Protein AF-A0A7X3A526-F1 (afdb_monomer)

Foldseek 3Di:
DQWDDDDQKIWHWDAFQQWIWIWIDGDPDIDIDIGRHDFPQVVQVVQQVVCVVVVHHRDDRDDTDPVCVVVVVVLVVLVVVLVVLVVCLVCVVVNDDPDPVSLVVLCCCLCVVLPVVLVCLQPVVCVVVVHDLVVCCVRHVPVSVSSNVSSVSSNVSSVSVVVVSVVVVVVVVVVVVVVVVVVVVD

Radius of gyration: 27.77 Å; Cα contacts (8 Å, |Δi|>4): 159; chains: 1; bounding box: 65×23×91 Å

Mean predicted aligned error: 9.08 Å

pLDDT: mean 84.46, std 11.24, range [44.66, 97.38]

Structure (mmCIF, N/CA/C/O backbone):
data_AF-A0A7X3A526-F1
#
_entry.id   AF-A0A7X3A526-F1
#
loop_
_atom_site.group_PDB
_atom_site.id
_atom_site.type_symbol
_atom_site.label_atom_id
_atom_site.label_alt_id
_atom_site.label_comp_id
_atom_site.label_asym_id
_atom_site.label_entity_id
_atom_site.label_seq_id
_atom_site.pdbx_PDB_ins_code
_atom_site.Cartn_x
_atom_site.Cartn_y
_atom_site.Cartn_z
_atom_site.occupancy
_atom_site.B_iso_or_equiv
_atom_site.auth_seq_id
_atom_site.auth_comp_id
_atom_site.auth_asym_id
_atom_site.auth_atom_id
_atom_site.pdbx_PDB_model_num
ATOM 1 N N . MET A 1 1 ? -1.288 -5.282 30.158 1.00 62.09 1 MET A N 1
ATOM 2 C CA . MET A 1 1 ? -2.091 -6.168 29.276 1.00 62.09 1 MET A CA 1
ATOM 3 C C . MET A 1 1 ? -3.066 -5.262 28.535 1.00 62.09 1 MET A C 1
ATOM 5 O O . MET A 1 1 ? -3.456 -4.299 29.169 1.00 62.09 1 MET A O 1
ATOM 9 N N . GLY A 1 2 ? -3.393 -5.480 27.252 1.00 82.75 2 GLY A N 1
ATOM 10 C CA . GLY A 1 2 ? -4.076 -4.522 26.339 1.00 82.75 2 GLY A CA 1
ATOM 11 C C . GLY A 1 2 ? -5.488 -4.022 26.709 1.00 82.75 2 GLY A C 1
ATOM 12 O O . GLY A 1 2 ? -6.231 -3.585 25.841 1.00 82.75 2 GLY A O 1
ATOM 13 N N . TRP A 1 3 ? -5.854 -4.102 27.981 1.00 89.44 3 TRP A N 1
ATOM 14 C CA . TRP A 1 3 ? -7.080 -3.619 28.589 1.00 89.44 3 TRP A CA 1
ATOM 15 C C . TRP A 1 3 ? -6.872 -2.213 29.149 1.00 89.44 3 TRP A C 1
ATOM 17 O O . TRP A 1 3 ? -5.826 -1.915 29.729 1.00 89.44 3 TRP A O 1
ATOM 27 N N . LEU A 1 4 ? -7.891 -1.374 29.012 1.00 88.81 4 LEU A N 1
ATOM 28 C CA . LEU A 1 4 ? -7.969 -0.048 29.610 1.00 88.81 4 LEU A CA 1
ATOM 29 C C . LEU A 1 4 ? -8.954 -0.108 30.776 1.00 88.81 4 LEU A C 1
ATOM 31 O O . LEU A 1 4 ? -10.122 -0.436 30.579 1.00 88.81 4 LEU A O 1
ATOM 35 N N . ALA A 1 5 ? -8.478 0.190 31.983 1.00 90.25 5 ALA A N 1
ATOM 36 C CA . ALA A 1 5 ? -9.303 0.252 33.184 1.00 90.25 5 ALA A CA 1
ATOM 37 C C . ALA A 1 5 ? -9.412 1.709 33.651 1.00 90.25 5 ALA A C 1
ATOM 39 O O . ALA A 1 5 ? -8.403 2.323 33.996 1.00 90.25 5 ALA A O 1
ATOM 40 N N . GLU A 1 6 ? -10.629 2.251 33.673 1.00 86.19 6 GLU A N 1
ATOM 41 C CA . GLU A 1 6 ? -10.921 3.602 34.157 1.00 86.19 6 GLU A CA 1
ATOM 42 C C . GLU A 1 6 ? -12.089 3.576 35.144 1.00 86.19 6 GLU A C 1
ATOM 44 O O . GLU A 1 6 ? -13.221 3.246 34.786 1.00 86.19 6 GLU A O 1
ATOM 49 N N . LYS A 1 7 ? -11.828 3.984 36.393 1.00 85.94 7 LYS A N 1
ATOM 50 C CA . LYS A 1 7 ? -12.811 4.004 37.492 1.00 85.94 7 LYS A CA 1
ATOM 51 C C . LYS A 1 7 ? -13.496 2.635 37.663 1.00 85.94 7 LYS A C 1
ATOM 53 O O . LYS A 1 7 ? -12.840 1.697 38.096 1.00 85.94 7 LYS A O 1
ATOM 58 N N . ASN A 1 8 ? -14.779 2.535 37.303 1.00 86.50 8 ASN A N 1
ATOM 59 C CA . ASN A 1 8 ? -15.602 1.321 37.367 1.00 86.50 8 ASN A CA 1
ATOM 60 C C . ASN A 1 8 ? -15.784 0.645 36.000 1.00 86.50 8 ASN A C 1
ATOM 62 O O . ASN A 1 8 ? -16.649 -0.217 35.854 1.00 86.50 8 ASN A O 1
ATOM 66 N N . THR A 1 9 ? -14.996 1.045 35.001 1.00 89.06 9 THR A N 1
ATOM 67 C CA . THR A 1 9 ? -15.101 0.528 33.639 1.00 89.06 9 THR A CA 1
ATOM 68 C C . THR A 1 9 ? -13.837 -0.208 33.223 1.00 89.06 9 THR A C 1
ATOM 70 O O . THR A 1 9 ? -12.716 0.233 33.486 1.00 89.06 9 THR A O 1
ATOM 73 N N . ILE A 1 10 ? -14.024 -1.341 32.553 1.00 92.25 10 ILE A N 1
ATOM 74 C CA . ILE A 1 10 ? -12.960 -2.098 31.895 1.00 92.25 10 ILE A CA 1
ATOM 75 C C . ILE A 1 10 ? -13.302 -2.151 30.414 1.00 92.25 10 ILE A C 1
ATOM 77 O O . ILE A 1 10 ? -14.403 -2.543 30.035 1.00 92.25 10 ILE A O 1
ATOM 81 N N . SER A 1 11 ? -12.360 -1.764 29.563 1.00 90.44 11 SER A N 1
ATOM 82 C CA . SER A 1 11 ? -12.556 -1.769 28.121 1.00 90.44 11 SER A CA 1
ATOM 83 C C . SER A 1 11 ? -11.406 -2.426 27.377 1.00 90.44 11 SER A C 1
ATOM 85 O O . SER A 1 11 ? -10.252 -2.417 27.810 1.00 90.44 11 SER A O 1
ATOM 87 N N . HIS A 1 12 ? -11.741 -3.020 26.239 1.00 89.62 12 HIS A N 1
ATOM 88 C CA . HIS A 1 12 ? -10.771 -3.577 25.311 1.00 89.62 12 HIS A CA 1
ATOM 89 C C . HIS A 1 12 ? -11.262 -3.369 23.888 1.00 89.62 12 HIS A C 1
ATOM 91 O O . HIS A 1 12 ? -12.357 -3.796 23.521 1.00 89.62 12 HIS A O 1
ATOM 97 N N . ASN A 1 13 ? -10.420 -2.737 23.079 1.00 86.94 13 ASN A N 1
ATOM 98 C CA . ASN A 1 13 ? -10.738 -2.405 21.702 1.00 86.94 13 ASN A CA 1
ATOM 99 C C . ASN A 1 13 ? -9.753 -3.110 20.776 1.00 86.94 13 ASN A C 1
ATOM 101 O O . ASN A 1 13 ? -8.549 -3.117 21.020 1.00 86.94 13 ASN A O 1
ATOM 105 N N . GLY A 1 14 ? -10.274 -3.692 19.705 1.00 84.50 14 GLY A N 1
ATOM 106 C CA . GLY A 1 14 ? -9.498 -4.290 18.631 1.00 84.50 14 GLY A CA 1
ATOM 107 C C . GLY A 1 14 ? -9.986 -3.756 17.296 1.00 84.50 14 GLY A C 1
ATOM 108 O O . GLY A 1 14 ? -11.184 -3.576 17.092 1.00 84.50 14 GLY A O 1
ATOM 109 N N . GLY A 1 15 ? -9.064 -3.491 16.383 1.00 81.50 15 GLY A N 1
ATOM 110 C CA . GLY A 1 15 ? -9.396 -3.009 15.053 1.00 81.50 15 GLY A CA 1
ATOM 111 C C . GLY A 1 15 ? -8.443 -3.585 14.026 1.00 81.50 15 GLY A C 1
ATOM 112 O O . GLY A 1 15 ? -7.230 -3.578 14.220 1.00 81.50 15 GLY A O 1
ATOM 113 N N . VAL A 1 16 ? -9.016 -4.067 12.935 1.00 82.44 16 VAL A N 1
ATOM 114 C CA . VAL A 1 16 ? -8.343 -4.341 11.667 1.00 82.44 16 VAL A CA 1
ATOM 115 C C . VAL A 1 16 ? -9.071 -3.570 10.574 1.00 82.44 16 VAL A C 1
ATOM 117 O O . VAL A 1 16 ? -10.141 -3.013 10.805 1.00 82.44 16 VAL A O 1
ATOM 120 N N . GLU A 1 17 ? -8.504 -3.507 9.375 1.00 77.69 17 GLU A N 1
ATOM 121 C CA . GLU A 1 17 ? -8.978 -2.608 8.310 1.00 77.69 17 GLU A CA 1
ATOM 122 C C . GLU A 1 17 ? -10.493 -2.627 8.057 1.00 77.69 17 GLU A C 1
ATOM 124 O O . GLU A 1 17 ? -11.075 -1.568 7.838 1.00 77.69 17 GLU A O 1
ATOM 129 N N . HIS A 1 18 ? -11.143 -3.790 8.141 1.00 80.88 18 HIS A N 1
ATOM 130 C CA . HIS A 1 18 ? -12.589 -3.916 7.929 1.00 80.88 18 HIS A CA 1
ATOM 131 C C . HIS A 1 18 ? -13.375 -4.367 9.158 1.00 80.88 18 HIS A C 1
ATOM 133 O O . HIS A 1 18 ? -14.598 -4.295 9.131 1.00 80.88 18 HIS A O 1
ATOM 139 N N . PHE A 1 19 ? -12.715 -4.798 10.232 1.00 85.31 19 PHE A N 1
ATOM 140 C CA . PHE A 1 19 ? -13.402 -5.310 11.414 1.00 85.31 19 PHE A CA 1
ATOM 141 C C . PHE A 1 19 ? -13.010 -4.533 12.648 1.00 85.31 19 PHE A C 1
ATOM 143 O O . PHE A 1 19 ? -11.838 -4.247 12.881 1.00 85.31 19 PHE A O 1
ATOM 150 N N . GLN A 1 20 ? -14.003 -4.265 13.475 1.00 85.44 20 GLN A N 1
ATOM 151 C CA . GLN A 1 20 ? -13.806 -3.604 14.740 1.00 85.44 20 GLN A CA 1
ATOM 152 C C . GLN A 1 20 ? -14.506 -4.374 15.849 1.00 85.44 20 GLN A C 1
ATOM 154 O O . GLN A 1 20 ? -15.633 -4.843 15.689 1.00 85.44 20 GLN A O 1
ATOM 159 N N . ALA A 1 21 ? -13.809 -4.495 16.970 1.00 87.81 21 ALA A N 1
ATOM 160 C CA . ALA A 1 21 ? -14.283 -5.085 18.201 1.00 87.81 21 ALA A CA 1
ATOM 161 C C . ALA A 1 21 ? -14.159 -4.052 19.322 1.00 87.81 21 ALA A C 1
ATOM 163 O O . ALA A 1 21 ? -13.099 -3.457 19.519 1.00 87.81 21 ALA A O 1
ATOM 164 N N . ASN A 1 22 ? -15.238 -3.847 20.061 1.00 88.25 22 ASN A N 1
ATOM 165 C CA . ASN A 1 22 ? -15.264 -3.009 21.248 1.00 88.25 22 ASN A CA 1
ATOM 166 C C . ASN A 1 22 ? -15.899 -3.811 22.377 1.00 88.25 22 ASN A C 1
ATOM 168 O O . ASN A 1 22 ? -16.962 -4.408 22.207 1.00 88.25 22 ASN A O 1
ATOM 172 N N . MET A 1 23 ? -15.220 -3.840 23.511 1.00 90.31 23 MET A N 1
ATOM 173 C CA . MET A 1 23 ? -15.722 -4.417 24.741 1.00 90.31 23 MET A CA 1
ATOM 174 C C . MET A 1 23 ? -15.720 -3.331 25.805 1.00 90.31 23 MET A C 1
ATOM 176 O O . MET A 1 23 ? -14.711 -2.648 25.989 1.00 90.31 23 MET A O 1
ATOM 180 N N . HIS A 1 24 ? -16.837 -3.205 26.508 1.00 91.62 24 HIS A N 1
ATOM 181 C CA . HIS A 1 24 ? -17.014 -2.281 27.614 1.00 91.62 24 HIS A CA 1
ATOM 182 C C . HIS A 1 24 ? -17.748 -2.993 28.745 1.00 91.62 24 HIS A C 1
ATOM 184 O O . HIS A 1 24 ? -18.841 -3.504 28.540 1.00 91.62 24 HIS A O 1
ATOM 190 N N . ILE A 1 25 ? -17.144 -3.053 29.922 1.00 92.31 25 ILE A N 1
ATOM 191 C CA . ILE A 1 25 ? -17.697 -3.692 31.114 1.00 92.31 25 ILE A CA 1
ATOM 192 C C . ILE A 1 25 ? -17.851 -2.606 32.168 1.00 92.31 25 ILE A C 1
ATOM 194 O O . ILE A 1 25 ? -16.877 -1.913 32.461 1.00 92.31 25 ILE A O 1
ATOM 198 N N . GLU A 1 26 ? -19.047 -2.470 32.729 1.00 91.00 26 GLU A N 1
ATOM 199 C CA . GLU A 1 26 ? -19.359 -1.511 33.785 1.00 91.00 26 GLU A CA 1
ATOM 200 C C . GLU A 1 26 ? -20.278 -2.170 34.817 1.00 91.00 26 GLU A C 1
ATOM 202 O O . GLU A 1 26 ? -21.394 -2.582 34.500 1.00 91.00 26 GLU A O 1
ATOM 207 N N . GLY A 1 27 ? -19.803 -2.272 36.062 1.00 87.38 27 GLY A N 1
ATOM 208 C CA . GLY A 1 27 ? -20.558 -2.895 37.153 1.00 87.38 27 GLY A CA 1
ATOM 209 C C . GLY A 1 27 ? -21.015 -4.316 36.808 1.00 87.38 27 GLY A C 1
ATOM 210 O O . GLY A 1 27 ? -20.188 -5.211 36.638 1.00 87.38 27 GLY A O 1
ATOM 211 N N . ASP A 1 28 ? -22.332 -4.493 36.689 1.00 87.62 28 ASP A N 1
ATOM 212 C CA . ASP A 1 28 ? -22.985 -5.796 36.522 1.00 87.62 28 ASP A CA 1
ATOM 213 C C . ASP A 1 28 ? -23.232 -6.182 35.053 1.00 87.62 28 ASP A C 1
ATOM 215 O O . ASP A 1 28 ? -23.779 -7.253 34.779 1.00 87.62 28 ASP A O 1
ATOM 219 N N . TYR A 1 29 ? -22.854 -5.331 34.092 1.00 90.06 29 TYR A N 1
ATOM 220 C CA . TYR A 1 29 ? -23.086 -5.589 32.672 1.00 90.06 29 TYR A CA 1
ATOM 221 C C . TYR A 1 29 ? -21.830 -5.423 31.814 1.00 90.06 29 TYR A C 1
ATOM 223 O O . TYR A 1 29 ? -20.904 -4.670 32.114 1.00 90.06 29 TYR A O 1
ATOM 231 N N . GLY A 1 30 ? -21.817 -6.154 30.699 1.00 91.06 30 GLY A N 1
ATOM 232 C CA . GLY A 1 30 ? -20.789 -6.078 29.671 1.00 91.06 30 GLY A CA 1
ATOM 233 C C . GLY A 1 30 ? -21.421 -5.919 28.295 1.00 91.06 30 GLY A C 1
ATOM 234 O O . GLY A 1 30 ? -22.330 -6.658 27.925 1.00 91.06 30 GLY A O 1
ATOM 235 N N . ILE A 1 31 ? -20.924 -4.957 27.530 1.00 91.00 31 ILE A N 1
ATOM 236 C CA . ILE A 1 31 ? -21.304 -4.677 26.152 1.00 91.00 31 ILE A CA 1
ATOM 237 C C . ILE A 1 31 ? -20.169 -5.161 25.253 1.00 91.00 31 ILE A C 1
ATOM 239 O O . ILE A 1 31 ? -19.016 -4.757 25.416 1.00 91.00 31 ILE A O 1
ATOM 243 N N . VAL A 1 32 ? -20.501 -6.010 24.281 1.00 91.62 32 VAL A N 1
ATOM 244 C CA . VAL A 1 32 ? -19.572 -6.466 23.242 1.00 91.62 32 VAL A CA 1
ATOM 245 C C . VAL A 1 32 ? -20.152 -6.110 21.884 1.00 91.62 32 VAL A C 1
ATOM 247 O O . VAL A 1 32 ? -21.257 -6.523 21.540 1.00 91.62 32 VAL A O 1
ATOM 250 N N . ILE A 1 33 ? -19.392 -5.346 21.108 1.00 89.06 33 ILE A N 1
ATOM 251 C CA . ILE A 1 33 ? -19.773 -4.880 19.779 1.00 89.06 33 ILE A CA 1
ATOM 252 C C . ILE A 1 33 ? -18.745 -5.394 18.779 1.00 89.06 33 ILE A C 1
ATOM 254 O O . ILE A 1 33 ? -17.553 -5.117 18.905 1.00 89.06 33 ILE A O 1
ATOM 258 N N . LEU A 1 34 ? -19.223 -6.122 17.772 1.00 89.38 34 LEU A N 1
ATOM 259 C CA . LEU A 1 34 ? -18.429 -6.618 16.652 1.00 89.38 34 LEU A CA 1
ATOM 260 C C . LEU A 1 34 ? -19.047 -6.090 15.360 1.00 89.38 34 LEU A C 1
ATOM 262 O O . LEU A 1 34 ? -20.206 -6.377 15.064 1.00 89.38 34 LEU A O 1
ATOM 266 N N . ILE A 1 35 ? -18.289 -5.307 14.596 1.00 85.38 35 ILE A N 1
ATOM 267 C CA . ILE A 1 35 ? -18.773 -4.677 13.364 1.00 85.38 35 ILE A CA 1
ATOM 268 C C . ILE A 1 35 ? -17.812 -5.018 12.231 1.00 85.38 35 ILE A C 1
ATOM 270 O O . ILE A 1 35 ? -16.604 -4.829 12.348 1.00 85.38 35 ILE A O 1
ATOM 274 N N . ASN A 1 36 ? -18.357 -5.474 11.102 1.00 85.50 36 ASN A N 1
ATOM 275 C CA . ASN A 1 36 ? -17.626 -5.628 9.840 1.00 85.50 36 ASN A CA 1
ATOM 276 C C . ASN A 1 36 ? -17.600 -4.304 9.059 1.00 85.50 36 ASN A C 1
ATOM 278 O O . ASN A 1 36 ? -18.056 -4.206 7.918 1.00 85.50 36 ASN A O 1
ATOM 282 N N . ARG A 1 37 ? -17.183 -3.244 9.747 1.00 75.50 37 ARG A N 1
ATOM 283 C CA . ARG A 1 37 ? -16.912 -1.935 9.172 1.00 75.50 37 ARG A CA 1
ATOM 284 C C . ARG A 1 37 ? -16.022 -1.171 10.137 1.00 75.50 37 ARG A C 1
ATOM 286 O O . ARG A 1 37 ? -16.375 -1.019 11.304 1.00 75.50 37 ARG A O 1
ATOM 293 N N . ASN A 1 38 ? -14.906 -0.657 9.638 1.00 70.69 38 ASN A N 1
ATOM 294 C CA . ASN A 1 38 ? -14.069 0.264 10.390 1.00 70.69 38 ASN A CA 1
ATOM 295 C C . ASN A 1 38 ? -14.642 1.675 10.228 1.00 70.69 38 ASN A C 1
ATOM 297 O O . ASN A 1 38 ? -14.388 2.359 9.242 1.00 70.69 38 ASN A O 1
ATOM 301 N N . VAL A 1 39 ? -15.520 2.060 11.151 1.00 65.62 39 VAL A N 1
ATOM 302 C CA . VAL A 1 39 ? -16.167 3.377 11.164 1.00 65.62 39 VAL A CA 1
ATOM 303 C C . VAL A 1 39 ? -15.693 4.130 12.388 1.00 65.62 39 VAL A C 1
ATOM 305 O O . VAL A 1 39 ? -15.813 3.628 13.499 1.00 65.62 39 VAL A O 1
ATOM 308 N N . SER A 1 40 ? -15.274 5.382 12.207 1.00 62.91 40 SER A N 1
ATOM 309 C CA . SER A 1 40 ? -14.883 6.313 13.279 1.00 62.91 40 SER A CA 1
ATOM 310 C C . SER A 1 40 ? -15.977 6.561 14.337 1.00 62.91 40 SER A C 1
ATOM 312 O O . SER A 1 40 ? -15.705 7.115 15.397 1.00 62.91 40 SER A O 1
ATOM 314 N N . VAL A 1 41 ? -17.208 6.105 14.081 1.00 62.62 41 VAL A N 1
ATOM 315 C CA . VAL A 1 41 ? -18.429 6.343 14.870 1.00 62.62 41 VAL A CA 1
ATOM 316 C C . VAL A 1 41 ? -18.686 5.252 15.934 1.00 62.62 41 VAL A C 1
ATOM 318 O O . VAL A 1 41 ? -19.663 5.314 16.670 1.00 62.62 41 VAL A O 1
ATOM 321 N N . TYR A 1 42 ? -17.822 4.246 16.086 1.00 66.94 42 TYR A N 1
ATOM 322 C CA . TYR A 1 42 ? -18.059 3.115 17.005 1.00 66.94 42 TYR A CA 1
ATOM 323 C C . TYR A 1 42 ? -18.174 3.504 18.491 1.00 66.94 42 TYR A C 1
ATOM 325 O O . TYR A 1 42 ? -18.993 2.931 19.208 1.00 66.94 42 TYR A O 1
ATOM 333 N N . GLY A 1 43 ? -17.415 4.506 18.953 1.00 69.38 43 GLY A N 1
ATOM 334 C CA . GLY A 1 43 ? -17.536 5.019 20.324 1.00 69.38 43 GLY A CA 1
ATOM 335 C C . GLY A 1 43 ? -18.938 5.562 20.616 1.00 69.38 43 GLY A C 1
ATOM 336 O O . GLY A 1 43 ? -19.427 5.463 21.740 1.00 69.38 43 GLY A O 1
ATOM 337 N N . ILE A 1 44 ? -19.629 6.051 19.580 1.00 78.50 44 ILE A N 1
ATOM 338 C CA . ILE A 1 44 ? -21.013 6.519 19.664 1.00 78.50 44 ILE A CA 1
ATOM 339 C C . ILE A 1 44 ? -21.973 5.338 19.858 1.00 78.50 44 ILE A C 1
ATOM 341 O O . ILE A 1 44 ? -22.916 5.479 20.627 1.00 78.50 44 ILE A O 1
ATOM 345 N N . LEU A 1 45 ? -21.726 4.162 19.259 1.00 83.69 45 LEU A N 1
ATOM 346 C CA . LEU A 1 45 ? -22.564 2.974 19.489 1.00 83.69 45 LEU A CA 1
ATOM 347 C C . LEU A 1 45 ? -22.477 2.475 20.933 1.00 83.69 45 LEU A C 1
ATOM 349 O O . LEU A 1 45 ? -23.514 2.271 21.559 1.00 83.69 45 LEU A O 1
ATOM 353 N N . THR A 1 46 ? -21.267 2.311 21.476 1.00 85.88 46 THR A N 1
ATOM 354 C CA . THR A 1 46 ? -21.102 1.889 22.877 1.00 85.88 46 THR A CA 1
ATOM 355 C C . THR A 1 46 ? -21.761 2.898 23.817 1.00 85.88 46 THR A C 1
ATOM 357 O O . THR A 1 46 ? -22.535 2.513 24.687 1.00 85.88 46 THR A O 1
ATOM 360 N N . THR A 1 47 ? -21.549 4.197 23.576 1.00 85.38 47 THR A N 1
ATOM 361 C CA . THR A 1 47 ? -22.172 5.274 24.363 1.00 85.38 47 THR A CA 1
ATOM 362 C C . THR A 1 47 ? -23.699 5.276 24.238 1.00 85.38 47 THR A C 1
ATOM 364 O O . THR A 1 47 ? -24.396 5.485 25.227 1.00 85.38 47 THR A O 1
ATOM 367 N N . ALA A 1 48 ? -24.245 5.011 23.049 1.00 88.00 48 ALA A N 1
ATOM 368 C CA . ALA A 1 48 ? -25.687 4.925 22.836 1.00 88.00 48 ALA A CA 1
ATOM 369 C C . ALA A 1 48 ? -26.312 3.761 23.612 1.00 88.00 48 ALA A C 1
ATOM 371 O O . ALA A 1 48 ? -27.350 3.950 24.241 1.00 88.00 48 ALA A O 1
ATOM 372 N N . ILE A 1 49 ? -25.667 2.589 23.625 1.00 89.56 49 ILE A N 1
ATOM 373 C CA . ILE A 1 49 ? -26.134 1.434 24.405 1.00 89.56 49 ILE A CA 1
ATOM 374 C C . ILE A 1 49 ? -26.071 1.743 25.905 1.00 89.56 49 ILE A C 1
ATOM 376 O O . ILE A 1 49 ? -27.053 1.513 26.605 1.00 89.56 49 ILE A O 1
ATOM 380 N N . VAL A 1 50 ? -24.968 2.325 26.392 1.00 89.69 50 VAL A N 1
ATOM 381 C CA . VAL A 1 50 ? -24.837 2.748 27.799 1.00 89.69 50 VAL A CA 1
ATOM 382 C C . VAL A 1 50 ? -25.928 3.754 28.179 1.00 89.69 50 VAL A C 1
ATOM 384 O O . VAL A 1 50 ? -26.534 3.631 29.241 1.00 89.69 50 VAL A O 1
ATOM 387 N N . ASN A 1 51 ? -26.233 4.728 27.318 1.00 90.50 51 ASN A N 1
ATOM 388 C CA . ASN A 1 51 ? -27.317 5.678 27.571 1.00 90.50 51 ASN A CA 1
ATOM 389 C C . ASN A 1 51 ? -28.676 4.978 27.663 1.00 90.50 51 ASN A C 1
ATOM 391 O O . ASN A 1 51 ? -29.406 5.235 28.617 1.00 90.50 51 ASN A O 1
ATOM 395 N N . ILE A 1 52 ? -28.979 4.056 26.743 1.00 90.94 52 ILE A N 1
ATOM 396 C CA . ILE A 1 52 ? -30.228 3.279 26.757 1.00 90.94 52 ILE A CA 1
ATOM 397 C C . ILE A 1 52 ? -30.352 2.461 28.050 1.00 90.94 52 ILE A C 1
ATOM 399 O O . ILE A 1 52 ? -31.404 2.491 28.687 1.00 90.94 52 ILE A O 1
ATOM 403 N N . LEU A 1 53 ? -29.283 1.778 28.476 1.00 90.56 53 LEU A N 1
ATOM 404 C CA . LEU A 1 53 ? -29.270 0.995 29.721 1.00 90.56 53 LEU A CA 1
ATOM 405 C C . LEU A 1 53 ? -29.480 1.868 30.966 1.00 90.56 53 LEU A C 1
ATOM 407 O O . LEU A 1 53 ? -30.100 1.430 31.929 1.00 90.56 53 LEU A O 1
ATOM 411 N N . ASN A 1 54 ? -29.021 3.120 30.923 1.00 89.75 54 ASN A N 1
ATOM 412 C CA . ASN A 1 54 ? -29.202 4.105 31.988 1.00 89.75 54 ASN A CA 1
ATOM 413 C C . ASN A 1 54 ? -30.505 4.923 31.864 1.00 89.75 54 ASN A C 1
ATOM 415 O O . ASN A 1 54 ? -30.666 5.918 32.574 1.00 89.75 54 ASN A O 1
ATOM 419 N N . GLY A 1 55 ? -31.418 4.558 30.954 1.00 91.81 55 GLY A N 1
ATOM 420 C CA . GLY A 1 55 ? -32.692 5.258 30.747 1.00 91.81 55 GLY A CA 1
ATOM 421 C C . GLY A 1 55 ? -32.563 6.664 30.145 1.00 91.81 55 GLY A C 1
ATOM 422 O O . GLY A 1 55 ? -33.472 7.479 30.286 1.00 91.81 55 GLY A O 1
ATOM 423 N N . LYS A 1 56 ? -31.434 6.972 29.500 1.00 93.06 56 LYS A N 1
ATOM 424 C CA . LYS A 1 56 ? -31.156 8.245 28.819 1.00 93.06 56 LYS A CA 1
ATOM 425 C C . LYS A 1 56 ? -31.364 8.104 27.314 1.00 93.06 56 LYS A C 1
ATOM 427 O O . LYS A 1 56 ? -31.197 7.023 26.750 1.00 93.06 56 LYS A O 1
ATOM 432 N N . GLU A 1 57 ? -31.651 9.216 26.642 1.00 89.62 57 GLU A N 1
ATOM 433 C CA . GLU A 1 57 ? -31.707 9.213 25.181 1.00 89.62 57 GLU A CA 1
ATOM 434 C C . GLU A 1 57 ? -30.317 8.962 24.559 1.00 89.62 57 GLU A C 1
ATOM 436 O O . GLU A 1 57 ? -29.297 9.478 25.045 1.00 89.62 57 GLU A O 1
ATOM 441 N N . PRO A 1 58 ? -30.241 8.153 23.486 1.00 86.12 58 PRO A N 1
ATOM 442 C CA . PRO A 1 58 ? -28.996 7.929 22.773 1.00 86.12 58 PRO A CA 1
ATOM 443 C C . PRO A 1 58 ? -28.568 9.203 22.023 1.00 86.12 58 PRO A C 1
ATOM 445 O O . PRO A 1 58 ? -29.414 9.945 21.519 1.00 86.12 58 PRO A O 1
ATOM 448 N N . PRO A 1 59 ? -27.256 9.469 21.909 1.00 81.56 59 PRO A N 1
ATOM 449 C CA . PRO A 1 59 ? -26.761 10.591 21.124 1.00 81.56 59 PRO A CA 1
ATOM 450 C C . PRO A 1 59 ? -27.150 10.431 19.649 1.00 81.56 59 PRO A C 1
ATOM 452 O O . PRO A 1 59 ? -27.187 9.318 19.118 1.00 81.56 59 PRO A O 1
ATOM 455 N N . ALA A 1 60 ? -27.397 11.554 18.970 1.00 77.81 60 ALA A N 1
ATOM 456 C CA . ALA A 1 60 ? -27.647 11.553 17.535 1.00 77.81 60 ALA A CA 1
ATOM 457 C C . ALA A 1 60 ? -26.464 10.910 16.795 1.00 77.81 60 ALA A C 1
ATOM 459 O O . ALA A 1 60 ? -25.304 11.274 17.007 1.00 77.81 60 ALA A O 1
ATOM 460 N N . LEU A 1 61 ? -26.760 9.952 15.914 1.00 70.81 61 LEU A N 1
ATOM 461 C CA . LEU A 1 61 ? -25.749 9.345 15.058 1.00 70.81 61 LEU A CA 1
ATOM 462 C C . LEU A 1 61 ? -25.209 10.422 14.115 1.00 70.81 61 LEU A C 1
ATOM 464 O O . LEU A 1 61 ? -25.933 10.921 13.252 1.00 70.81 61 LEU A O 1
ATOM 468 N N . ALA A 1 62 ? -23.932 10.772 14.264 1.00 64.38 62 ALA A N 1
ATOM 469 C CA . ALA A 1 62 ? -23.246 11.556 13.251 1.00 64.38 62 ALA A CA 1
ATOM 470 C C . ALA A 1 62 ? -23.322 10.784 11.925 1.00 64.38 62 ALA A C 1
ATOM 472 O O . ALA A 1 62 ? -22.953 9.606 11.865 1.00 64.38 62 ALA A O 1
ATOM 473 N N . ALA A 1 63 ? -23.839 11.427 10.872 1.00 57.81 63 ALA A N 1
ATOM 474 C CA . ALA A 1 63 ? -23.846 10.845 9.538 1.00 57.81 63 ALA A CA 1
ATOM 475 C C . ALA A 1 63 ? -22.407 10.457 9.183 1.00 57.81 63 ALA A C 1
ATOM 477 O O . ALA A 1 63 ? -21.517 11.307 9.201 1.00 57.81 63 ALA A O 1
ATOM 478 N N . GLY A 1 64 ? -22.179 9.164 8.934 1.00 57.47 64 GLY A N 1
ATOM 479 C CA . GLY A 1 64 ? -20.841 8.635 8.694 1.00 57.47 64 GLY A CA 1
ATOM 480 C C . GLY A 1 64 ? -20.156 9.423 7.585 1.00 57.47 64 GLY A C 1
ATOM 481 O O . GLY A 1 64 ? -20.651 9.473 6.457 1.00 57.47 64 GLY A O 1
ATOM 482 N N . SER A 1 65 ? -19.031 10.052 7.913 1.00 56.12 65 SER A N 1
ATOM 483 C CA . SER A 1 65 ? -18.215 10.758 6.943 1.00 56.12 65 SER A CA 1
ATOM 484 C C . SER A 1 65 ? -17.716 9.737 5.918 1.00 56.12 65 SER A C 1
ATOM 486 O O . SER A 1 65 ? -17.217 8.664 6.258 1.00 56.12 65 SER A O 1
ATOM 488 N N . GLY A 1 66 ? -17.914 10.014 4.629 1.00 59.50 66 GLY A N 1
ATOM 489 C CA . GLY A 1 66 ? -17.523 9.128 3.527 1.00 59.50 66 GLY A CA 1
ATOM 490 C C . GLY A 1 66 ? -16.005 8.995 3.341 1.00 59.50 66 GLY A C 1
ATOM 491 O O . GLY A 1 66 ? -15.558 8.818 2.215 1.00 59.50 66 GLY A O 1
ATOM 492 N N . GLU A 1 67 ? -15.212 9.105 4.406 1.00 64.94 67 GLU A N 1
ATOM 493 C CA . GLU A 1 67 ? -13.750 9.269 4.434 1.00 64.94 67 GLU A CA 1
ATOM 494 C C . GLU A 1 67 ? -12.964 8.153 3.732 1.00 64.94 67 GLU A C 1
ATOM 496 O O . GLU A 1 67 ? -11.793 8.330 3.415 1.00 64.94 67 GLU A O 1
ATOM 501 N N . GLU A 1 68 ? -13.601 7.029 3.404 1.00 70.62 68 GLU A N 1
ATOM 502 C CA . GLU A 1 68 ? -12.981 5.931 2.659 1.00 70.62 68 GLU A CA 1
ATOM 503 C C . GLU A 1 68 ? -12.898 6.162 1.136 1.00 70.62 68 GLU A C 1
ATOM 505 O O . GLU A 1 68 ? -12.168 5.449 0.441 1.00 70.62 68 GLU A O 1
ATOM 510 N N . TRP A 1 69 ? -13.642 7.125 0.572 1.00 80.44 69 TRP A N 1
ATOM 511 C CA . TRP A 1 69 ? -13.685 7.339 -0.883 1.00 80.44 69 TRP A CA 1
ATOM 512 C C . TRP A 1 69 ? -12.317 7.654 -1.526 1.00 80.44 69 TRP A C 1
ATOM 514 O O . TRP A 1 69 ? -12.048 7.103 -2.601 1.00 80.44 69 TRP A O 1
ATOM 524 N N . PRO A 1 70 ? -11.411 8.451 -0.912 1.00 84.38 70 PRO A N 1
ATOM 525 C CA . PRO A 1 70 ? -10.132 8.790 -1.529 1.00 84.38 70 PRO A CA 1
ATOM 526 C C . PRO A 1 70 ? -9.237 7.560 -1.692 1.00 84.38 70 PRO A C 1
ATOM 528 O O . PRO A 1 70 ? -8.608 7.392 -2.735 1.00 84.38 70 PRO A O 1
ATOM 531 N N . LEU A 1 71 ? -9.228 6.657 -0.703 1.00 83.50 71 LEU A N 1
ATOM 532 C CA . LEU A 1 71 ? -8.444 5.418 -0.753 1.00 83.50 71 LEU A CA 1
ATOM 533 C C . LEU A 1 71 ? -8.899 4.514 -1.904 1.00 83.50 71 LEU A C 1
ATOM 535 O O . LEU A 1 71 ? -8.066 3.953 -2.618 1.00 83.50 71 LEU A O 1
ATOM 539 N N . ARG A 1 72 ? -10.212 4.433 -2.149 1.00 86.44 72 ARG A N 1
ATOM 540 C CA . ARG A 1 72 ? -10.776 3.665 -3.273 1.00 86.44 72 ARG A CA 1
ATOM 541 C C . ARG A 1 72 ? -10.362 4.250 -4.623 1.00 86.44 72 ARG A C 1
ATOM 543 O O . ARG A 1 72 ? -9.988 3.503 -5.526 1.00 86.44 72 ARG A O 1
ATOM 550 N N . VAL A 1 73 ? -10.380 5.578 -4.754 1.00 91.56 73 VAL A N 1
ATOM 551 C CA . VAL A 1 73 ? -9.945 6.270 -5.978 1.00 91.56 73 VAL A CA 1
ATOM 552 C C . VAL A 1 73 ? -8.451 6.072 -6.221 1.00 91.56 73 VAL A C 1
ATOM 554 O O . VAL A 1 73 ? -8.058 5.723 -7.333 1.00 91.56 73 VAL A O 1
ATOM 557 N N . ILE A 1 74 ? -7.618 6.224 -5.188 1.00 91.75 74 ILE A N 1
ATOM 558 C CA . ILE A 1 74 ? -6.174 5.970 -5.280 1.00 91.75 74 ILE A CA 1
ATOM 559 C C . ILE A 1 74 ? -5.920 4.525 -5.719 1.00 91.75 74 ILE A C 1
ATOM 561 O O . ILE A 1 74 ? -5.137 4.296 -6.643 1.00 91.75 74 ILE A O 1
ATOM 565 N N . GLY A 1 75 ? -6.620 3.555 -5.124 1.00 92.06 75 GLY A N 1
ATOM 566 C CA . GLY A 1 75 ? -6.473 2.151 -5.495 1.00 92.06 75 GLY A CA 1
ATOM 567 C C . GLY A 1 75 ? -6.840 1.872 -6.953 1.00 92.06 75 GLY A C 1
ATOM 568 O O . GLY A 1 75 ? -6.096 1.188 -7.660 1.00 92.06 75 GLY A O 1
ATOM 569 N N . LEU A 1 76 ? -7.925 2.476 -7.446 1.00 94.31 76 LEU A N 1
ATOM 570 C CA . LEU A 1 76 ? -8.313 2.388 -8.853 1.00 94.31 76 LEU A CA 1
ATOM 571 C C . LEU A 1 76 ? -7.246 2.990 -9.780 1.00 94.31 76 LEU A C 1
ATOM 573 O O . LEU A 1 76 ? -6.906 2.388 -10.798 1.00 94.31 76 LEU A O 1
ATOM 577 N N . LEU A 1 77 ? -6.683 4.149 -9.430 1.00 95.69 77 LEU A N 1
ATOM 578 C CA . LEU A 1 77 ? -5.628 4.791 -10.219 1.00 95.69 77 LEU A CA 1
ATOM 579 C C . LEU A 1 77 ? -4.361 3.932 -10.293 1.00 95.69 77 LEU A C 1
ATOM 581 O O . LEU A 1 77 ? -3.783 3.795 -11.374 1.00 95.69 77 LEU A O 1
ATOM 585 N N . VAL A 1 78 ? -3.955 3.312 -9.181 1.00 94.56 78 VAL A N 1
ATOM 586 C CA . VAL A 1 78 ? -2.820 2.375 -9.146 1.00 94.56 78 VAL A CA 1
ATOM 587 C C . VAL A 1 78 ? -3.085 1.178 -10.060 1.00 94.56 78 VAL A C 1
ATOM 589 O O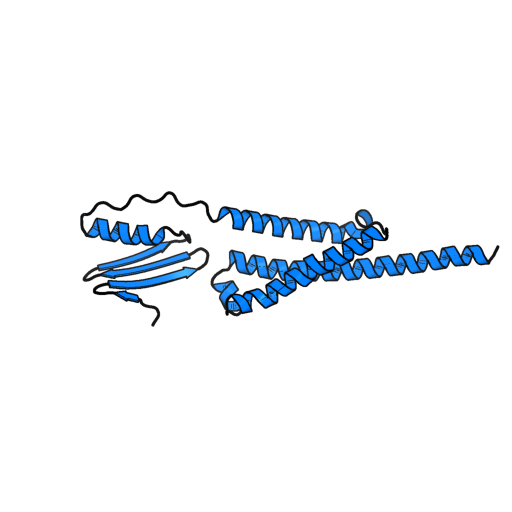 . VAL A 1 78 ? -2.234 0.827 -10.880 1.00 94.56 78 VAL A O 1
ATOM 592 N N . LEU A 1 79 ? -4.282 0.591 -9.991 1.00 95.00 79 LEU A N 1
ATOM 593 C CA . LEU A 1 79 ? -4.668 -0.531 -10.846 1.00 95.00 79 LEU A CA 1
ATOM 594 C C . LEU A 1 79 ? -4.639 -0.148 -12.334 1.00 95.00 79 LEU A C 1
ATOM 596 O O . LEU A 1 79 ? -4.015 -0.835 -13.146 1.00 95.00 79 LEU A O 1
ATOM 600 N N . LEU A 1 80 ? -5.247 0.984 -12.698 1.00 96.25 80 LEU A N 1
ATOM 601 C CA . LEU A 1 80 ? -5.231 1.503 -14.068 1.00 96.25 80 LEU A CA 1
ATOM 602 C C . LEU A 1 80 ? -3.803 1.779 -14.552 1.00 96.25 80 LEU A C 1
ATOM 604 O O . LEU A 1 80 ? -3.471 1.499 -15.708 1.00 96.25 80 LEU A O 1
ATOM 608 N N . PHE A 1 81 ? -2.934 2.283 -13.676 1.00 94.88 81 PHE A N 1
ATOM 609 C CA . PHE A 1 81 ? -1.529 2.506 -13.992 1.00 94.88 81 PHE A CA 1
ATOM 610 C C . PHE A 1 81 ? -0.778 1.196 -14.270 1.00 94.88 81 PHE A C 1
ATOM 612 O O . PHE A 1 81 ? 0.007 1.140 -15.225 1.00 94.88 81 PHE A O 1
ATOM 619 N N . ILE A 1 82 ? -1.041 0.130 -13.508 1.00 93.88 82 ILE A N 1
ATOM 620 C CA . ILE A 1 82 ? -0.476 -1.208 -13.751 1.00 93.88 82 ILE A CA 1
ATOM 621 C C . ILE A 1 82 ? -0.977 -1.768 -15.085 1.00 93.88 82 ILE A C 1
ATOM 623 O O . ILE A 1 82 ? -0.164 -2.183 -15.914 1.00 93.88 82 ILE A O 1
ATOM 627 N N . VAL A 1 83 ? -2.288 -1.713 -15.342 1.00 95.12 83 VAL A N 1
ATOM 628 C CA . VAL A 1 83 ? -2.894 -2.193 -16.597 1.00 95.12 83 VAL A CA 1
ATOM 629 C C . VAL A 1 83 ? -2.310 -1.456 -17.800 1.00 95.12 83 VAL A C 1
ATOM 631 O O . VAL A 1 83 ? -1.853 -2.080 -18.762 1.00 95.12 83 VAL A O 1
ATOM 634 N N . ARG A 1 84 ? -2.232 -0.122 -17.734 1.00 92.50 84 ARG A N 1
ATOM 635 C CA . ARG A 1 84 ? -1.565 0.691 -18.759 1.00 92.50 84 ARG A CA 1
ATOM 636 C C . ARG A 1 84 ? -0.100 0.289 -18.906 1.00 92.50 84 ARG A C 1
ATOM 638 O O . ARG A 1 84 ? 0.412 0.214 -20.025 1.00 92.50 84 ARG A O 1
ATOM 645 N N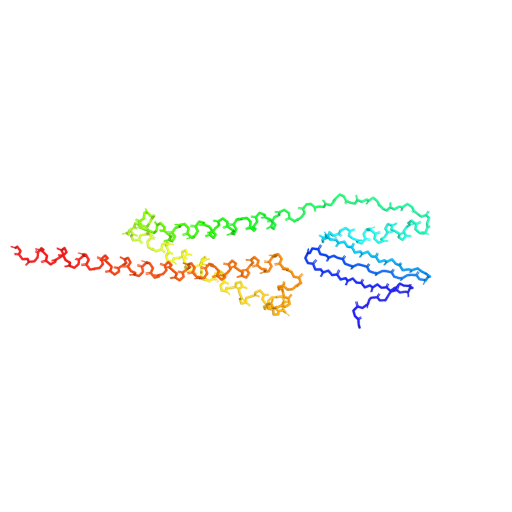 . SER A 1 85 ? 0.587 0.040 -17.793 1.00 89.38 85 SER A N 1
ATOM 646 C CA . SER A 1 85 ? 2.003 -0.309 -17.807 1.00 89.38 85 SER A CA 1
ATOM 647 C C . SER A 1 85 ? 2.268 -1.627 -18.528 1.00 89.38 85 SER A C 1
ATOM 649 O O . SER A 1 85 ? 3.179 -1.677 -19.363 1.00 89.38 85 SER A O 1
ATOM 651 N N . LEU A 1 86 ? 1.429 -2.629 -18.261 1.00 92.44 86 LEU A N 1
ATOM 652 C CA . LEU A 1 86 ? 1.414 -3.924 -18.928 1.00 92.44 86 LEU A CA 1
ATOM 653 C C . LEU A 1 86 ? 1.076 -3.785 -20.417 1.00 92.44 86 LEU A C 1
ATOM 655 O O . LEU A 1 86 ? 1.816 -4.289 -21.260 1.00 92.44 86 LEU A O 1
ATOM 659 N N . TYR A 1 87 ? 0.022 -3.040 -20.763 1.00 90.88 87 TYR A N 1
ATOM 660 C CA . TYR A 1 87 ? -0.365 -2.802 -22.157 1.00 90.88 87 TYR A CA 1
ATOM 661 C C . TYR A 1 87 ? 0.786 -2.215 -22.985 1.00 90.88 87 TYR A C 1
ATOM 663 O O . TYR A 1 87 ? 1.081 -2.696 -24.081 1.00 90.88 87 TYR A O 1
ATOM 671 N N . VAL A 1 88 ? 1.478 -1.203 -22.452 1.00 86.44 88 VAL A N 1
ATOM 672 C CA . VAL A 1 88 ? 2.628 -0.576 -23.123 1.00 86.44 88 VAL A CA 1
ATOM 673 C C . VAL A 1 88 ? 3.791 -1.557 -23.285 1.00 86.44 88 VAL A C 1
ATOM 675 O O . VAL A 1 88 ? 4.441 -1.544 -24.329 1.00 86.44 88 VAL A O 1
ATOM 678 N N . ALA A 1 89 ? 4.044 -2.425 -22.300 1.00 85.88 89 ALA A N 1
ATOM 679 C CA . ALA A 1 89 ? 5.073 -3.459 -22.413 1.00 85.88 89 ALA A CA 1
ATOM 680 C C . ALA A 1 89 ? 4.725 -4.483 -23.512 1.00 85.88 89 ALA A C 1
ATOM 682 O O . ALA A 1 89 ? 5.564 -4.797 -24.355 1.00 85.88 89 ALA A O 1
ATOM 683 N N . LEU A 1 90 ? 3.468 -4.935 -23.578 1.00 88.06 90 LEU A N 1
ATOM 684 C CA . LEU A 1 90 ? 2.995 -5.889 -24.590 1.00 88.06 90 LEU A CA 1
ATOM 685 C C . LEU A 1 90 ? 2.954 -5.290 -26.004 1.00 88.06 90 LEU A C 1
ATOM 687 O O . LEU A 1 90 ? 3.261 -5.959 -26.991 1.00 88.06 90 LEU A O 1
ATOM 691 N N . ARG A 1 91 ? 2.592 -4.011 -26.129 1.00 87.38 91 ARG A N 1
ATOM 692 C CA . ARG A 1 91 ? 2.521 -3.288 -27.409 1.00 87.38 91 ARG A CA 1
ATOM 693 C C . ARG A 1 91 ? 3.775 -2.456 -27.690 1.00 87.38 91 ARG A C 1
ATOM 695 O O . ARG A 1 91 ? 3.707 -1.519 -28.486 1.00 87.38 91 ARG A O 1
ATOM 702 N N . TRP A 1 92 ? 4.923 -2.826 -27.114 1.00 82.62 92 TRP A N 1
ATOM 703 C CA . TRP A 1 92 ? 6.179 -2.066 -27.186 1.00 82.62 92 TRP A CA 1
ATOM 704 C C . TRP A 1 92 ? 6.522 -1.578 -28.597 1.00 82.62 92 TRP A C 1
ATOM 706 O O . TRP A 1 92 ? 6.750 -0.392 -28.799 1.00 82.62 92 TRP A O 1
ATOM 716 N N . LYS A 1 93 ? 6.464 -2.465 -29.601 1.00 79.19 93 LYS A N 1
ATOM 717 C CA . LYS A 1 93 ? 6.784 -2.131 -31.003 1.00 79.19 93 LYS A CA 1
ATOM 718 C C . LYS A 1 93 ? 5.857 -1.078 -31.629 1.00 79.19 93 LYS A C 1
ATOM 720 O O . LYS A 1 93 ? 6.271 -0.397 -32.557 1.00 79.19 93 LYS A O 1
ATOM 725 N N . LYS A 1 94 ? 4.603 -0.977 -31.170 1.00 77.00 94 LYS A N 1
ATOM 726 C CA . LYS A 1 94 ? 3.619 -0.007 -31.683 1.00 77.00 94 LYS A CA 1
ATOM 727 C C . LYS A 1 94 ? 3.704 1.333 -30.954 1.00 77.00 94 LYS A C 1
ATOM 729 O O . LYS A 1 94 ? 3.468 2.373 -31.557 1.00 77.00 94 LYS A O 1
ATOM 734 N N . VAL A 1 95 ? 4.007 1.296 -29.656 1.00 72.81 95 VAL A N 1
ATOM 735 C CA . VAL A 1 95 ? 3.966 2.471 -28.775 1.00 72.81 95 VAL A CA 1
ATOM 736 C C . VAL A 1 95 ? 5.315 3.188 -28.724 1.00 72.81 95 VAL A C 1
ATOM 738 O O . VAL A 1 95 ? 5.362 4.415 -28.694 1.00 72.81 95 VAL A O 1
ATOM 741 N N . PHE A 1 96 ? 6.421 2.444 -28.726 1.00 73.19 96 PHE A N 1
ATOM 742 C CA . PHE A 1 96 ? 7.754 3.011 -28.579 1.00 73.19 96 PHE A CA 1
ATOM 743 C C . PHE A 1 96 ? 8.351 3.388 -29.939 1.00 73.19 96 PHE A C 1
ATOM 745 O O . PHE A 1 96 ? 8.555 2.535 -30.802 1.00 73.19 96 PHE A O 1
ATOM 752 N N . LYS A 1 97 ? 8.680 4.673 -30.116 1.00 71.31 97 LYS A N 1
ATOM 753 C CA . LYS A 1 97 ? 9.440 5.186 -31.265 1.00 71.31 97 LYS A CA 1
ATOM 754 C C . LYS A 1 97 ? 10.798 5.685 -30.781 1.00 71.31 97 LYS A C 1
ATOM 756 O O . LYS A 1 97 ? 10.873 6.444 -29.819 1.00 71.31 97 LYS A O 1
ATOM 761 N N . VAL A 1 98 ? 11.875 5.291 -31.462 1.00 64.44 98 VAL A N 1
ATOM 762 C CA . VAL A 1 98 ? 13.263 5.534 -31.024 1.00 64.44 98 VAL A CA 1
ATOM 763 C C . VAL A 1 98 ? 13.720 6.972 -31.331 1.00 64.44 98 VAL A C 1
ATOM 765 O O . VAL A 1 98 ? 14.634 7.194 -32.128 1.00 64.44 98 VAL A O 1
ATOM 768 N N . LYS A 1 99 ? 13.064 7.957 -30.703 1.00 69.75 99 LYS A N 1
ATOM 769 C CA . LYS A 1 99 ? 13.472 9.373 -30.672 1.00 69.75 99 LYS A CA 1
ATOM 770 C C . LYS A 1 99 ? 14.225 9.663 -29.366 1.00 69.75 99 LYS A C 1
ATOM 772 O O . LYS A 1 99 ? 13.814 9.174 -28.318 1.00 69.75 99 LYS A O 1
ATOM 777 N N . GLY A 1 100 ? 15.289 10.473 -29.409 1.00 63.75 100 GLY A N 1
ATOM 778 C CA . GLY A 1 100 ? 16.162 10.753 -28.250 1.00 63.75 100 GLY A CA 1
ATOM 779 C C . GLY A 1 100 ? 15.410 11.216 -26.995 1.00 63.75 100 GLY A C 1
ATOM 780 O O . GLY A 1 100 ? 15.538 10.604 -25.937 1.00 63.75 100 GLY A O 1
ATOM 781 N N . LEU A 1 101 ? 14.526 12.210 -27.137 1.00 72.25 101 LEU A N 1
ATOM 782 C CA . LEU A 1 101 ? 13.685 12.713 -26.040 1.00 72.25 101 LEU A CA 1
ATOM 783 C C . LEU A 1 101 ? 12.737 11.634 -25.477 1.00 72.25 101 LEU A C 1
ATOM 785 O O . LEU A 1 101 ? 12.511 11.557 -24.272 1.00 72.25 101 LEU A O 1
ATOM 789 N N . SER A 1 102 ? 12.230 10.748 -26.342 1.00 76.44 102 SER A N 1
ATOM 790 C CA . SER A 1 102 ? 11.365 9.635 -25.936 1.00 76.44 102 SER A CA 1
ATOM 791 C C . SER A 1 102 ? 12.119 8.570 -25.142 1.00 76.44 102 SER A C 1
ATOM 793 O O . SER A 1 102 ? 11.498 7.891 -24.332 1.00 76.44 102 SER A O 1
ATOM 795 N N . ILE A 1 103 ? 13.426 8.403 -25.362 1.00 78.25 103 ILE A N 1
ATOM 796 C CA . ILE A 1 103 ? 14.260 7.456 -24.610 1.00 78.25 103 ILE A CA 1
ATOM 797 C C . ILE A 1 103 ? 14.526 8.000 -23.203 1.00 78.25 103 ILE A C 1
ATOM 799 O O . ILE A 1 103 ? 14.317 7.275 -22.234 1.00 78.25 103 ILE A O 1
ATOM 803 N N . ALA A 1 104 ? 14.924 9.272 -23.085 1.00 81.94 104 ALA A N 1
ATOM 804 C CA . ALA A 1 104 ? 15.208 9.905 -21.795 1.00 81.94 104 ALA A CA 1
ATOM 805 C C . ALA A 1 104 ? 13.974 9.908 -20.877 1.00 81.94 104 ALA A C 1
ATOM 807 O O . ALA A 1 104 ? 14.040 9.428 -19.747 1.00 81.94 104 ALA A O 1
ATOM 808 N N . MET A 1 105 ? 12.818 10.335 -21.398 1.00 83.44 105 MET A N 1
ATOM 809 C CA . MET A 1 105 ? 11.553 10.299 -20.653 1.00 83.44 105 MET A CA 1
ATOM 810 C C . MET A 1 105 ? 11.157 8.878 -20.241 1.00 83.44 105 MET A C 1
ATOM 812 O O . MET A 1 105 ? 10.587 8.677 -19.170 1.00 83.44 105 MET A O 1
ATOM 816 N N . HIS A 1 106 ? 11.472 7.876 -21.066 1.00 84.56 106 HIS A N 1
ATOM 817 C CA . HIS A 1 106 ? 11.185 6.487 -20.729 1.00 84.56 106 HIS A CA 1
ATOM 818 C C . HIS A 1 106 ? 12.087 5.969 -19.608 1.00 84.56 106 HIS A C 1
ATOM 820 O O . HIS A 1 106 ? 11.591 5.319 -18.694 1.00 84.56 106 HIS A O 1
ATOM 826 N N . PHE A 1 107 ? 13.383 6.289 -19.640 1.00 85.81 107 PHE A N 1
ATOM 827 C CA . PHE A 1 107 ? 14.306 5.950 -18.557 1.00 85.81 107 PHE A CA 1
ATOM 828 C C . PHE A 1 107 ? 13.895 6.590 -17.237 1.00 85.81 107 PHE A C 1
ATOM 830 O O . PHE A 1 107 ? 13.839 5.892 -16.230 1.00 85.81 107 PHE A O 1
ATOM 837 N N . ILE A 1 108 ? 13.551 7.881 -17.250 1.00 88.38 108 ILE A N 1
ATOM 838 C CA . ILE A 1 108 ? 13.086 8.585 -16.050 1.00 88.38 108 ILE A CA 1
ATOM 839 C C . ILE A 1 108 ? 11.790 7.950 -15.542 1.00 88.38 108 ILE A C 1
ATOM 841 O O . ILE A 1 108 ? 11.685 7.632 -14.362 1.00 88.38 108 ILE A O 1
ATOM 845 N N . SER A 1 109 ? 10.823 7.697 -16.430 1.00 88.94 109 SER A N 1
ATOM 846 C CA . SER A 1 109 ? 9.559 7.066 -16.047 1.00 88.94 109 SER A CA 1
ATOM 847 C C . SER A 1 109 ? 9.765 5.679 -15.442 1.00 88.94 109 SER A C 1
ATOM 849 O O . SER A 1 109 ? 9.129 5.378 -14.439 1.00 88.94 109 SER A O 1
ATOM 851 N N . VAL A 1 110 ? 10.613 4.837 -16.037 1.00 90.31 110 VAL A N 1
ATOM 852 C CA . VAL A 1 110 ? 10.872 3.483 -15.532 1.00 90.31 110 VAL A CA 1
ATOM 853 C C . VAL A 1 110 ? 11.665 3.535 -14.228 1.00 90.31 110 VAL A C 1
ATOM 855 O O . VAL A 1 110 ? 11.301 2.863 -13.268 1.00 90.31 110 VAL A O 1
ATOM 858 N N . GLY A 1 111 ? 12.707 4.364 -14.162 1.00 90.12 111 GLY A N 1
ATOM 859 C CA . GLY A 1 111 ? 13.525 4.526 -12.964 1.00 90.12 111 GLY A CA 1
ATOM 860 C C . GLY A 1 111 ? 12.713 5.031 -11.775 1.00 90.12 111 GLY A C 1
ATOM 861 O O . GLY A 1 111 ? 12.799 4.460 -10.694 1.00 90.12 111 GLY A O 1
ATOM 862 N N . LEU A 1 112 ? 11.874 6.048 -11.976 1.00 92.81 112 LEU A N 1
ATOM 863 C CA . LEU A 1 112 ? 11.091 6.642 -10.897 1.00 92.81 112 LEU A CA 1
ATOM 864 C C . LEU A 1 112 ? 9.861 5.793 -10.545 1.00 92.81 112 LEU A C 1
ATOM 866 O O . LEU A 1 112 ? 9.704 5.376 -9.401 1.00 92.81 112 LEU A O 1
ATOM 870 N N . LEU A 1 113 ? 8.989 5.521 -11.522 1.00 93.00 113 LEU A N 1
ATOM 871 C CA . LEU A 1 113 ? 7.648 4.982 -11.262 1.00 93.00 113 LEU A CA 1
ATOM 872 C C . LEU A 1 113 ? 7.601 3.454 -11.197 1.00 93.00 113 LEU A C 1
ATOM 874 O O . LEU A 1 113 ? 6.716 2.904 -10.549 1.00 93.00 113 LEU A O 1
ATOM 878 N N . HIS A 1 114 ? 8.521 2.763 -11.873 1.00 94.31 114 HIS A N 1
ATOM 879 C CA . HIS A 1 114 ? 8.547 1.297 -11.894 1.00 94.31 114 HIS A CA 1
ATOM 880 C C . HIS A 1 114 ? 9.605 0.701 -10.966 1.00 94.31 114 HIS A C 1
ATOM 882 O O . HIS A 1 114 ? 9.519 -0.483 -10.664 1.00 94.31 114 HIS A O 1
ATOM 888 N N . ILE A 1 115 ? 10.585 1.490 -10.513 1.00 94.69 115 ILE A N 1
ATOM 889 C CA . ILE A 1 115 ? 11.687 1.000 -9.674 1.00 94.69 115 ILE A CA 1
ATOM 890 C C . ILE A 1 115 ? 11.746 1.740 -8.341 1.00 94.69 115 ILE A C 1
ATOM 892 O O . ILE A 1 115 ? 11.504 1.123 -7.307 1.00 94.69 115 ILE A O 1
ATOM 896 N N . ALA A 1 116 ? 12.029 3.044 -8.348 1.00 96.00 116 ALA A N 1
ATOM 897 C CA . ALA A 1 116 ? 12.2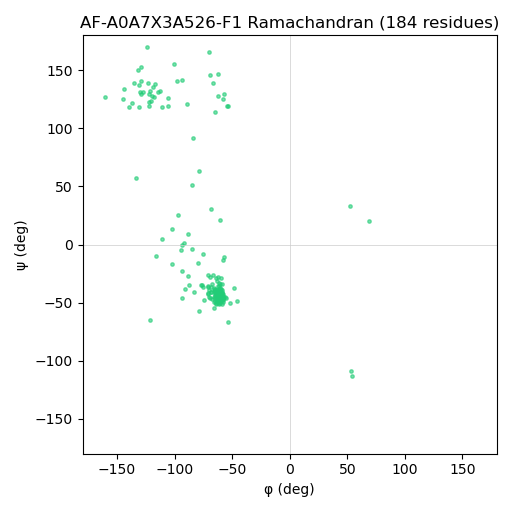81 3.798 -7.122 1.00 96.00 116 ALA A CA 1
ATOM 898 C C . ALA A 1 116 ? 11.054 3.849 -6.202 1.00 96.00 116 ALA A C 1
ATOM 900 O O . ALA A 1 116 ? 11.170 3.498 -5.033 1.00 96.00 116 ALA A O 1
ATOM 901 N N . VAL A 1 117 ? 9.880 4.228 -6.721 1.00 95.00 117 VAL A N 1
ATOM 902 C CA . VAL A 1 117 ? 8.642 4.305 -5.925 1.00 95.00 117 VAL A CA 1
ATOM 903 C C . VAL A 1 117 ? 8.250 2.933 -5.349 1.00 95.00 117 VAL A C 1
ATOM 905 O O . VAL A 1 117 ? 8.081 2.846 -4.134 1.00 95.00 117 VAL A O 1
ATOM 908 N N . PRO A 1 118 ? 8.166 1.845 -6.141 1.00 96.50 118 PRO A N 1
ATOM 909 C CA . PRO A 1 118 ? 7.898 0.509 -5.606 1.00 96.50 118 PRO A CA 1
ATOM 910 C C . PRO A 1 118 ? 8.903 0.022 -4.557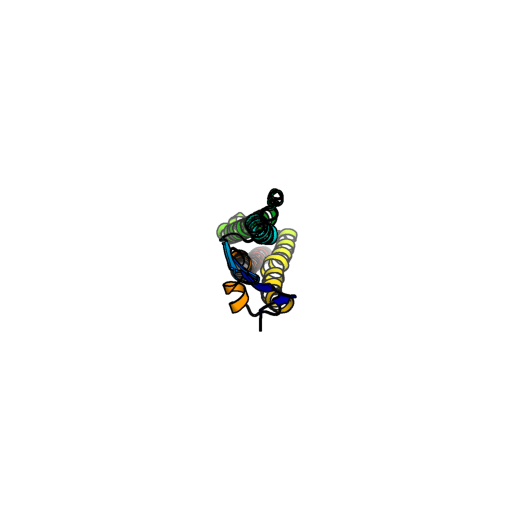 1.00 96.50 118 PRO A C 1
ATOM 912 O O . PRO A 1 118 ? 8.498 -0.517 -3.530 1.00 96.50 118 PRO A O 1
ATOM 915 N N . LEU A 1 119 ? 10.208 0.215 -4.784 1.00 97.00 119 LEU A N 1
ATOM 916 C CA . LEU A 1 119 ? 11.233 -0.164 -3.804 1.00 97.00 119 LEU A CA 1
ATOM 917 C C . LEU A 1 119 ? 11.094 0.638 -2.516 1.00 97.00 119 LEU A C 1
ATOM 919 O O . LEU A 1 119 ? 11.182 0.073 -1.428 1.00 97.00 119 LEU A O 1
ATOM 923 N N . LEU A 1 120 ? 10.847 1.942 -2.639 1.00 96.69 120 LEU A N 1
ATOM 924 C CA . LEU A 1 120 ? 10.637 2.810 -1.493 1.00 96.69 120 LEU A CA 1
ATOM 925 C C . LEU A 1 120 ? 9.421 2.355 -0.687 1.00 96.69 120 LEU A C 1
ATOM 927 O O . LEU A 1 120 ? 9.526 2.275 0.526 1.00 96.69 120 LEU A O 1
ATOM 931 N N . ILE A 1 121 ? 8.312 1.974 -1.326 1.00 95.31 121 ILE A N 1
ATOM 932 C CA . ILE A 1 121 ? 7.149 1.413 -0.620 1.00 95.31 121 ILE A CA 1
ATOM 933 C C . ILE A 1 121 ? 7.522 0.109 0.097 1.00 95.31 121 ILE A C 1
ATOM 935 O O . ILE A 1 121 ? 7.223 -0.040 1.281 1.00 95.31 121 ILE A O 1
ATOM 939 N N . LEU A 1 122 ? 8.209 -0.814 -0.586 1.00 96.56 122 LEU A N 1
ATOM 940 C CA . LEU A 1 122 ? 8.577 -2.119 -0.023 1.00 96.56 122 LEU A CA 1
ATOM 941 C C . LEU A 1 122 ? 9.495 -2.021 1.205 1.00 96.56 122 LEU A C 1
ATOM 943 O O . LEU A 1 122 ? 9.397 -2.860 2.102 1.00 96.56 122 LEU A O 1
ATOM 947 N N . ILE A 1 123 ? 10.367 -1.012 1.244 1.00 96.06 123 ILE A N 1
ATOM 948 C CA . ILE A 1 123 ? 11.350 -0.807 2.317 1.00 96.06 123 ILE A CA 1
ATOM 949 C C . ILE A 1 123 ? 10.806 0.128 3.403 1.00 96.06 123 ILE A C 1
ATOM 951 O O . ILE A 1 123 ? 10.934 -0.160 4.591 1.00 96.06 123 ILE A O 1
ATOM 955 N N . ALA A 1 124 ? 10.204 1.252 3.012 1.00 94.94 124 ALA A N 1
ATOM 956 C CA . ALA A 1 124 ? 9.789 2.289 3.947 1.00 94.94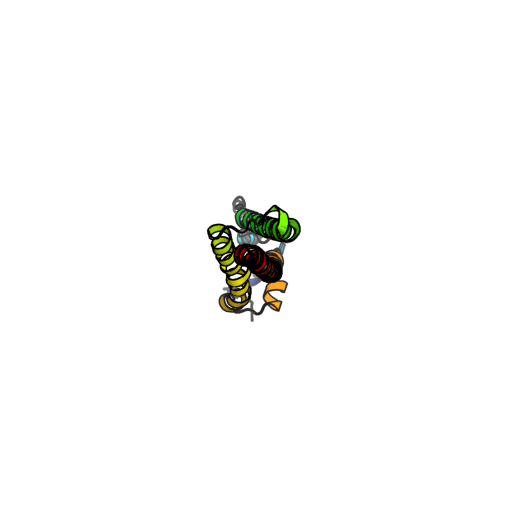 124 ALA A CA 1
ATOM 957 C C . ALA A 1 124 ? 8.511 1.920 4.700 1.00 94.94 124 ALA A C 1
ATOM 959 O O . ALA A 1 124 ? 8.414 2.262 5.872 1.00 94.94 124 ALA A O 1
ATOM 960 N N . ALA A 1 125 ? 7.547 1.217 4.090 1.00 92.56 125 ALA A N 1
ATOM 961 C CA . ALA A 1 125 ? 6.288 0.915 4.778 1.00 92.56 125 ALA A CA 1
ATOM 962 C C . ALA A 1 125 ? 6.494 0.098 6.075 1.00 92.56 125 ALA A C 1
ATOM 964 O O . ALA A 1 125 ? 5.993 0.534 7.113 1.00 92.56 125 ALA A O 1
ATOM 965 N N . PRO A 1 126 ? 7.290 -0.993 6.090 1.00 93.31 126 PRO A N 1
ATOM 966 C CA . PRO A 1 126 ? 7.607 -1.700 7.331 1.00 93.31 126 PRO A CA 1
ATOM 967 C C . PRO A 1 126 ? 8.341 -0.842 8.365 1.00 93.31 126 PRO A C 1
ATOM 969 O O . PRO A 1 126 ? 8.091 -0.957 9.563 1.00 93.31 126 PRO A O 1
ATOM 972 N N . LEU A 1 127 ? 9.246 0.023 7.899 1.00 93.69 127 LEU A N 1
ATOM 973 C CA . LEU A 1 127 ? 10.063 0.880 8.756 1.00 93.69 127 LEU A CA 1
ATOM 974 C C . LEU A 1 127 ? 9.216 1.964 9.438 1.00 93.69 127 LEU A C 1
ATOM 976 O O . LEU A 1 127 ? 9.331 2.175 10.641 1.00 93.69 127 LEU A O 1
ATOM 980 N N . VAL A 1 128 ? 8.347 2.626 8.672 1.00 92.81 128 VAL A N 1
ATOM 981 C CA . VAL A 1 128 ? 7.469 3.702 9.151 1.00 92.81 128 VAL A CA 1
ATOM 982 C C . VAL A 1 128 ? 6.407 3.157 10.101 1.00 92.81 128 VAL A C 1
ATOM 984 O O . VAL A 1 128 ? 6.127 3.779 11.121 1.00 92.81 128 VAL A O 1
ATOM 987 N N . LEU A 1 129 ? 5.837 1.991 9.791 1.00 90.12 129 LEU A N 1
ATOM 988 C CA . LEU A 1 129 ? 4.799 1.367 10.614 1.00 90.12 129 LEU A CA 1
ATOM 989 C C . LEU A 1 129 ? 5.366 0.526 11.764 1.00 90.12 129 LEU A C 1
ATOM 991 O O . LEU A 1 129 ? 4.593 0.018 12.568 1.00 90.12 129 LEU A O 1
ATOM 995 N N . GLN A 1 130 ? 6.695 0.376 11.848 1.00 93.38 130 GLN A N 1
ATOM 996 C CA . GLN A 1 130 ? 7.389 -0.452 12.843 1.00 93.38 130 GLN A CA 1
ATOM 997 C C . GLN A 1 130 ? 6.857 -1.898 12.900 1.00 93.38 130 GLN A C 1
ATOM 999 O O . GLN A 1 130 ? 6.835 -2.539 13.949 1.00 93.38 130 GLN A O 1
ATOM 1004 N N . MET A 1 131 ? 6.420 -2.422 11.754 1.00 91.38 131 MET A N 1
ATOM 1005 C CA . MET A 1 131 ? 5.822 -3.749 11.613 1.00 91.38 131 MET A CA 1
ATOM 1006 C C . MET A 1 131 ? 6.406 -4.445 10.390 1.00 91.38 131 MET A C 1
ATOM 1008 O O . MET A 1 131 ? 6.567 -3.834 9.339 1.00 91.38 131 MET A O 1
ATOM 1012 N N . SER A 1 132 ? 6.697 -5.742 10.490 1.00 94.25 132 SER A N 1
ATOM 1013 C CA . SER A 1 132 ? 7.088 -6.519 9.311 1.00 94.25 132 SER A CA 1
ATOM 1014 C C . SER A 1 132 ? 5.895 -6.725 8.363 1.00 94.25 132 SER A C 1
ATOM 1016 O O . SER A 1 132 ? 4.735 -6.519 8.726 1.00 94.25 132 SER A O 1
ATOM 1018 N N . TRP A 1 133 ? 6.166 -7.150 7.126 1.00 93.81 133 TRP A N 1
ATOM 1019 C CA . TRP A 1 133 ? 5.117 -7.359 6.122 1.00 93.81 133 TRP A CA 1
ATOM 1020 C C . TRP A 1 133 ? 4.053 -8.383 6.543 1.00 93.81 133 TRP A C 1
ATOM 1022 O O . TRP A 1 133 ? 2.889 -8.202 6.209 1.00 93.81 133 TRP A O 1
ATOM 1032 N N . ALA A 1 134 ? 4.407 -9.429 7.295 1.00 94.06 134 ALA A N 1
ATOM 1033 C CA . ALA A 1 134 ? 3.450 -10.469 7.685 1.00 94.06 134 ALA A CA 1
ATOM 1034 C C . ALA A 1 134 ? 2.312 -9.945 8.600 1.00 94.06 134 ALA A C 1
ATOM 1036 O O . ALA A 1 134 ? 1.145 -10.151 8.256 1.00 94.06 134 ALA A O 1
ATOM 1037 N N . PRO A 1 135 ? 2.592 -9.216 9.700 1.00 90.69 135 PRO A N 1
ATOM 1038 C CA . PRO A 1 135 ? 1.569 -8.495 10.456 1.00 90.69 135 PRO A CA 1
ATOM 1039 C C . PRO A 1 135 ? 0.778 -7.501 9.604 1.00 90.69 135 PRO A C 1
ATOM 1041 O O . PRO A 1 135 ? -0.447 -7.502 9.665 1.00 90.69 135 PRO A O 1
ATOM 1044 N N . LEU A 1 136 ? 1.445 -6.696 8.770 1.00 91.44 136 LEU A N 1
ATOM 1045 C CA . LEU A 1 136 ? 0.775 -5.695 7.930 1.00 91.44 136 LEU A CA 1
ATOM 1046 C C . LEU A 1 136 ? -0.266 -6.329 6.999 1.00 91.44 136 LEU A C 1
ATOM 1048 O O . LEU A 1 136 ? -1.415 -5.891 6.973 1.00 91.44 136 LEU A O 1
ATOM 1052 N N . LEU A 1 137 ? 0.110 -7.410 6.314 1.00 92.19 137 LEU A N 1
ATOM 1053 C CA . LEU A 1 137 ? -0.784 -8.176 5.445 1.00 92.19 137 LEU A CA 1
ATOM 1054 C C . LEU A 1 137 ? -1.935 -8.835 6.218 1.00 92.19 137 LEU A C 1
ATOM 1056 O O . LEU A 1 137 ? -3.015 -9.009 5.664 1.00 92.19 137 LEU A O 1
ATOM 1060 N N . SER A 1 138 ? -1.734 -9.169 7.494 1.00 88.19 138 SER A N 1
ATOM 1061 C CA . SER A 1 138 ? -2.754 -9.831 8.318 1.00 88.19 138 SER A CA 1
ATOM 1062 C C . SER A 1 138 ? -3.760 -8.847 8.925 1.00 88.19 138 SER A C 1
ATOM 1064 O O . SER A 1 138 ? -4.954 -9.133 8.961 1.00 88.19 138 SER A O 1
ATOM 1066 N N . PHE A 1 139 ? -3.300 -7.685 9.397 1.00 84.56 139 PHE A N 1
ATOM 1067 C CA . PHE A 1 139 ? -4.136 -6.701 10.096 1.00 84.56 139 PHE A CA 1
ATOM 1068 C C . PHE A 1 139 ? -4.722 -5.624 9.166 1.00 84.56 139 PHE A C 1
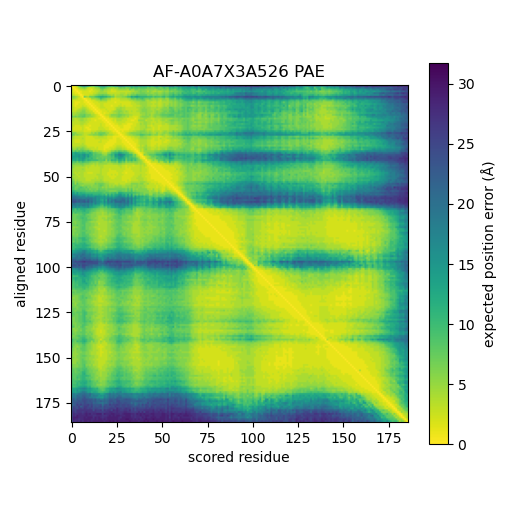ATOM 1070 O O . PHE A 1 139 ? -5.744 -5.019 9.493 1.00 84.56 139 PHE A O 1
ATOM 1077 N N . MET A 1 140 ? -4.102 -5.376 8.008 1.00 85.12 140 MET A N 1
ATOM 1078 C CA . MET A 1 140 ? -4.554 -4.374 7.034 1.00 85.12 140 MET A CA 1
ATOM 1079 C C . MET A 1 140 ? -4.568 -4.925 5.604 1.00 85.12 140 MET A C 1
ATOM 1081 O O . MET A 1 140 ? -3.862 -4.399 4.735 1.00 85.12 140 MET A O 1
ATOM 1085 N N . PRO A 1 141 ? -5.305 -6.019 5.346 1.00 82.12 141 PRO A N 1
ATOM 1086 C CA . PRO A 1 141 ? -5.173 -6.767 4.113 1.00 82.12 141 PRO A CA 1
ATOM 1087 C C . PRO A 1 141 ? -5.419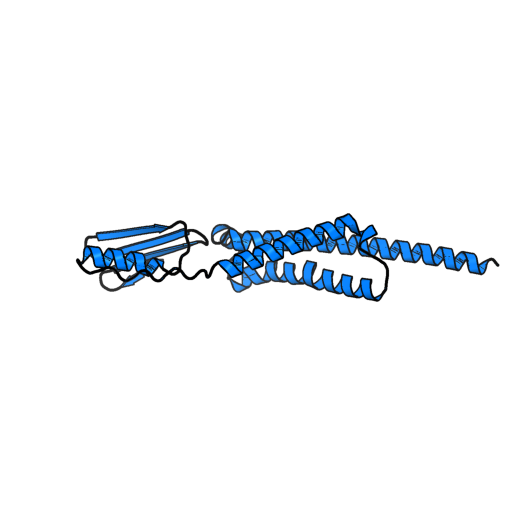 -5.935 2.844 1.00 82.12 141 PRO A C 1
ATOM 1089 O O . PRO A 1 141 ? -4.581 -5.965 1.956 1.00 82.12 141 PRO A O 1
ATOM 1092 N N . GLY A 1 142 ? -6.491 -5.164 2.726 1.00 86.12 142 GLY A N 1
ATOM 1093 C CA . GLY A 1 142 ? -6.812 -4.385 1.528 1.00 86.12 142 GLY A CA 1
ATOM 1094 C C . GLY A 1 142 ? -5.672 -3.465 1.082 1.00 86.12 142 GLY A C 1
ATOM 1095 O O . GLY A 1 142 ? -5.063 -3.687 0.028 1.00 86.12 142 GLY A O 1
ATOM 1096 N N . VAL A 1 143 ? -5.351 -2.446 1.882 1.00 87.56 143 VAL A N 1
ATOM 1097 C CA . VAL A 1 143 ? -4.313 -1.459 1.536 1.00 87.56 143 VAL A CA 1
ATOM 1098 C C . VAL A 1 143 ? -2.928 -2.099 1.428 1.00 87.56 143 VAL A C 1
ATOM 1100 O O . VAL A 1 143 ? -2.189 -1.797 0.485 1.00 87.56 143 VAL A O 1
ATOM 1103 N N . THR A 1 144 ? -2.554 -2.988 2.351 1.00 92.06 144 THR A N 1
ATOM 1104 C CA . THR A 1 144 ? -1.190 -3.543 2.356 1.00 92.06 144 THR A CA 1
ATOM 1105 C C . THR A 1 144 ? -0.981 -4.580 1.258 1.00 92.06 144 THR A C 1
ATOM 1107 O O . THR A 1 144 ? 0.077 -4.553 0.629 1.00 92.06 144 THR A O 1
ATOM 1110 N N . HIS A 1 145 ? -1.975 -5.420 0.936 1.00 93.12 145 HIS A N 1
ATOM 1111 C CA . HIS A 1 145 ? -1.879 -6.324 -0.215 1.00 93.12 145 HIS A CA 1
ATOM 1112 C C . HIS A 1 145 ? -1.814 -5.527 -1.509 1.00 93.12 145 HIS A C 1
ATOM 1114 O O . HIS A 1 145 ? -0.992 -5.844 -2.368 1.00 93.12 145 HIS A O 1
ATOM 1120 N N . LEU A 1 146 ? -2.632 -4.478 -1.656 1.00 93.06 146 LEU A N 1
ATOM 1121 C CA . LEU A 1 146 ? -2.570 -3.628 -2.839 1.00 93.06 146 LEU A CA 1
ATOM 1122 C C . LEU A 1 146 ? -1.177 -3.011 -2.988 1.00 93.06 146 LEU A C 1
ATOM 1124 O O . LEU A 1 146 ? -0.576 -3.144 -4.050 1.00 93.06 146 LEU A O 1
ATOM 1128 N N . ALA A 1 147 ? -0.645 -2.381 -1.939 1.00 94.25 147 ALA A N 1
ATOM 1129 C CA . ALA A 1 147 ? 0.673 -1.752 -1.970 1.00 94.25 147 ALA A CA 1
ATOM 1130 C C . ALA A 1 147 ? 1.793 -2.762 -2.268 1.00 94.25 147 ALA A C 1
ATOM 1132 O O . ALA A 1 147 ? 2.651 -2.503 -3.117 1.00 94.25 147 ALA A O 1
ATOM 1133 N N . PHE A 1 148 ? 1.767 -3.928 -1.618 1.00 96.31 148 PHE A N 1
ATOM 1134 C CA . PHE A 1 148 ? 2.763 -4.981 -1.789 1.00 96.31 148 PHE A CA 1
ATOM 1135 C C . PHE A 1 148 ? 2.721 -5.580 -3.202 1.00 96.31 148 PHE A C 1
ATOM 1137 O O . PHE A 1 148 ? 3.718 -5.546 -3.929 1.00 96.31 148 PHE A O 1
ATOM 1144 N N . CYS A 1 149 ? 1.551 -6.056 -3.639 1.00 96.12 149 CYS A N 1
ATOM 1145 C CA . CYS A 1 149 ? 1.362 -6.660 -4.957 1.00 96.12 149 CYS A CA 1
ATOM 1146 C C . CYS A 1 149 ? 1.614 -5.656 -6.087 1.00 96.12 149 CYS A C 1
ATOM 1148 O O . CYS A 1 149 ? 2.268 -6.000 -7.073 1.00 96.12 149 CYS A O 1
ATOM 1150 N N . ALA A 1 150 ? 1.148 -4.408 -5.948 1.00 96.12 150 ALA A N 1
ATOM 1151 C CA . ALA A 1 150 ? 1.415 -3.352 -6.921 1.00 96.12 150 ALA A CA 1
ATOM 1152 C C . ALA A 1 150 ? 2.913 -3.072 -7.040 1.00 96.12 150 ALA A C 1
ATOM 1154 O O . ALA A 1 150 ? 3.423 -2.963 -8.155 1.00 96.12 150 ALA A O 1
ATOM 1155 N N . SER A 1 151 ? 3.630 -3.004 -5.916 1.00 97.19 151 SER A N 1
ATOM 1156 C CA . SER A 1 151 ? 5.069 -2.743 -5.925 1.00 97.19 151 SER A CA 1
ATOM 1157 C C . SER A 1 151 ? 5.836 -3.857 -6.637 1.00 97.19 151 SER A C 1
ATOM 1159 O O . SER A 1 151 ? 6.641 -3.580 -7.527 1.00 97.19 151 SER A O 1
ATOM 1161 N N . ILE A 1 152 ? 5.529 -5.122 -6.335 1.00 97.38 152 ILE A N 1
ATOM 1162 C CA . ILE A 1 152 ? 6.138 -6.270 -7.022 1.00 97.38 152 ILE A CA 1
ATOM 1163 C C . ILE A 1 152 ? 5.810 -6.250 -8.520 1.00 97.38 152 ILE A C 1
ATOM 1165 O O . ILE A 1 152 ? 6.710 -6.378 -9.352 1.00 97.38 152 ILE A O 1
ATOM 1169 N N . ALA A 1 153 ? 4.541 -6.047 -8.886 1.00 96.38 153 ALA A N 1
ATOM 1170 C CA . ALA A 1 153 ? 4.121 -6.006 -10.284 1.00 96.38 153 ALA A CA 1
ATOM 1171 C C . ALA A 1 153 ? 4.830 -4.887 -11.063 1.00 96.38 153 ALA A C 1
ATOM 1173 O O . ALA A 1 153 ? 5.305 -5.106 -12.180 1.00 96.38 153 ALA A O 1
ATOM 1174 N N . LEU A 1 154 ? 4.943 -3.695 -10.473 1.00 96.25 154 LEU A N 1
ATOM 1175 C CA . LEU A 1 154 ? 5.629 -2.564 -11.087 1.00 96.25 154 LEU A CA 1
ATOM 1176 C C . LEU A 1 154 ? 7.128 -2.818 -11.253 1.00 96.25 154 LEU A C 1
ATOM 1178 O O . LEU A 1 154 ? 7.650 -2.477 -12.313 1.00 96.25 154 LEU A O 1
ATOM 1182 N N . LEU A 1 155 ? 7.787 -3.483 -10.298 1.00 97.06 155 LEU A N 1
ATOM 1183 C CA . LEU A 1 155 ? 9.197 -3.867 -10.424 1.00 97.06 155 LEU A CA 1
ATOM 1184 C C . LEU A 1 155 ? 9.425 -4.845 -11.573 1.00 97.06 155 LEU A C 1
ATOM 1186 O O . LEU A 1 155 ? 10.301 -4.624 -12.411 1.00 97.06 155 LEU A O 1
ATOM 1190 N N . VAL A 1 156 ? 8.598 -5.888 -11.671 1.00 96.00 156 VAL A N 1
ATOM 1191 C CA . VAL A 1 156 ? 8.664 -6.857 -12.776 1.00 96.00 156 VAL A CA 1
ATOM 1192 C C . VAL A 1 156 ? 8.441 -6.157 -14.121 1.00 96.00 156 VAL A C 1
ATOM 1194 O O . VAL A 1 156 ? 9.198 -6.363 -15.075 1.00 96.00 156 VAL A O 1
ATOM 1197 N N . LEU A 1 157 ? 7.448 -5.267 -14.202 1.00 93.75 157 LEU A N 1
ATOM 1198 C CA . LEU A 1 157 ? 7.187 -4.478 -15.406 1.00 93.75 157 LEU A CA 1
ATOM 1199 C C . LEU A 1 157 ? 8.337 -3.511 -15.725 1.00 93.75 157 LEU A C 1
ATOM 1201 O O . LEU A 1 157 ? 8.700 -3.372 -16.895 1.00 93.75 157 LEU A O 1
ATOM 1205 N N . GLY A 1 158 ? 8.949 -2.887 -14.720 1.00 92.69 158 GLY A N 1
ATOM 1206 C CA . GLY A 1 158 ? 10.119 -2.023 -14.870 1.00 92.69 158 GLY A CA 1
ATOM 1207 C C . GLY A 1 158 ? 11.308 -2.765 -15.466 1.00 92.69 158 GLY A C 1
ATOM 1208 O O . GLY A 1 158 ? 11.853 -2.339 -16.486 1.00 92.69 158 GLY A O 1
ATOM 1209 N N . LEU A 1 159 ? 11.641 -3.930 -14.904 1.00 92.94 159 LEU A N 1
ATOM 1210 C CA . LEU A 1 159 ? 12.689 -4.808 -15.426 1.00 92.94 159 LEU A CA 1
ATOM 1211 C C . LEU A 1 159 ? 12.399 -5.232 -16.870 1.00 92.94 159 LEU A C 1
ATOM 1213 O O . LEU A 1 159 ? 13.277 -5.138 -17.732 1.00 92.94 159 LEU A O 1
ATOM 1217 N N . SER A 1 160 ? 11.154 -5.615 -17.173 1.00 91.38 160 SER A N 1
ATOM 1218 C CA . SER A 1 160 ? 10.759 -5.983 -18.538 1.00 91.38 160 SER A CA 1
ATOM 1219 C C . SER A 1 160 ? 10.995 -4.839 -19.535 1.00 91.38 160 SER A C 1
ATOM 1221 O O . SER A 1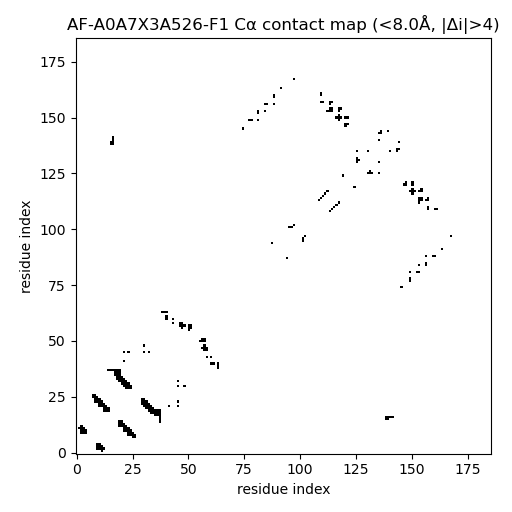 160 ? 11.522 -5.060 -20.627 1.00 91.38 160 SER A O 1
ATOM 1223 N N . ARG A 1 161 ? 10.695 -3.593 -19.146 1.00 88.81 161 ARG A N 1
ATOM 1224 C CA . ARG A 1 161 ? 10.901 -2.408 -19.988 1.00 88.81 161 ARG A CA 1
ATOM 1225 C C . ARG A 1 161 ? 12.369 -2.078 -20.183 1.00 88.81 161 ARG A C 1
ATOM 1227 O O . ARG A 1 161 ? 12.751 -1.743 -21.301 1.00 88.81 161 ARG A O 1
ATOM 1234 N N . ILE A 1 162 ? 13.195 -2.219 -19.147 1.00 89.81 162 ILE A N 1
ATOM 1235 C CA . ILE A 1 162 ? 14.650 -2.060 -19.274 1.00 89.81 162 ILE A CA 1
ATOM 1236 C C . ILE A 1 162 ? 15.194 -3.053 -20.304 1.00 89.81 162 ILE A C 1
ATOM 1238 O O . ILE A 1 162 ? 15.918 -2.655 -21.217 1.00 89.81 162 ILE A O 1
ATOM 1242 N N . ILE A 1 163 ? 14.791 -4.325 -20.225 1.00 90.12 163 ILE A N 1
ATOM 1243 C CA . ILE A 1 163 ? 15.219 -5.360 -21.177 1.00 90.12 163 ILE A CA 1
ATOM 1244 C C . ILE A 1 163 ? 14.787 -5.003 -22.606 1.00 90.12 163 ILE A C 1
ATOM 1246 O O . ILE A 1 163 ? 15.594 -5.084 -23.538 1.00 90.12 163 ILE A O 1
ATOM 1250 N N . LEU A 1 164 ? 13.530 -4.590 -22.798 1.00 87.62 164 LEU A N 1
ATOM 1251 C CA . LEU A 1 164 ? 13.010 -4.193 -24.111 1.00 87.62 164 LEU A CA 1
ATOM 1252 C C . LEU A 1 164 ? 13.738 -2.969 -24.677 1.00 87.62 164 LEU A C 1
ATOM 1254 O O . LEU A 1 164 ? 14.055 -2.936 -25.870 1.00 87.62 164 LEU A O 1
ATOM 1258 N N . LEU A 1 165 ? 14.058 -1.994 -23.829 1.00 86.81 165 LEU A N 1
ATOM 1259 C CA . LEU A 1 165 ? 14.781 -0.793 -24.215 1.00 86.81 165 LEU A CA 1
ATOM 1260 C C . LEU A 1 165 ? 16.225 -1.121 -24.615 1.00 86.81 165 LEU A C 1
ATOM 1262 O O . LEU A 1 165 ? 16.655 -0.715 -25.695 1.00 86.81 165 LEU A O 1
ATOM 1266 N N . ILE A 1 166 ? 16.946 -1.924 -23.824 1.00 87.25 166 ILE A N 1
ATOM 1267 C CA . ILE A 1 166 ? 18.306 -2.380 -24.161 1.00 87.25 166 ILE A CA 1
ATOM 1268 C C . ILE A 1 166 ? 18.302 -3.125 -25.502 1.00 87.25 166 ILE A C 1
ATOM 1270 O O . ILE A 1 166 ? 19.142 -2.855 -26.363 1.00 87.25 166 ILE A O 1
ATOM 1274 N N . ARG A 1 167 ? 17.335 -4.028 -25.723 1.00 86.19 167 ARG A N 1
ATOM 1275 C CA . ARG A 1 167 ? 17.185 -4.748 -27.001 1.00 86.19 167 ARG A CA 1
ATOM 1276 C C . ARG A 1 167 ? 16.922 -3.797 -28.170 1.00 86.19 167 ARG A C 1
ATOM 1278 O O . ARG A 1 167 ? 17.526 -3.957 -29.230 1.00 86.19 167 ARG A O 1
ATOM 1285 N N . SER A 1 168 ? 16.065 -2.794 -27.978 1.00 83.81 168 SER A N 1
ATOM 1286 C CA . SER A 1 168 ? 15.754 -1.795 -29.006 1.00 83.81 168 SER A CA 1
ATOM 1287 C C . SER A 1 168 ? 16.964 -0.930 -29.367 1.00 83.81 168 SER A C 1
ATOM 1289 O O . SER A 1 168 ? 17.171 -0.643 -30.545 1.00 83.81 168 SER A O 1
ATOM 1291 N N . LEU A 1 169 ? 17.767 -0.520 -28.380 1.00 83.25 169 LEU A N 1
ATOM 1292 C CA . LEU A 1 169 ? 18.979 0.271 -28.611 1.00 83.25 169 LEU A CA 1
ATOM 1293 C C . LEU A 1 169 ? 20.064 -0.545 -29.321 1.00 83.25 169 LEU A C 1
ATOM 1295 O O . LEU A 1 169 ? 20.696 -0.041 -30.247 1.00 83.25 169 LEU A O 1
ATOM 1299 N N . ARG A 1 170 ? 20.245 -1.819 -28.938 1.00 84.19 170 ARG A N 1
ATOM 1300 C CA . ARG A 1 170 ? 21.185 -2.729 -29.613 1.00 84.19 170 ARG A CA 1
ATOM 1301 C C . ARG A 1 170 ? 20.829 -2.923 -31.085 1.00 84.19 170 ARG A C 1
ATOM 1303 O O . ARG A 1 170 ? 21.719 -2.824 -31.921 1.00 84.19 170 ARG A O 1
ATOM 1310 N N . ARG A 1 171 ? 19.547 -3.140 -31.406 1.00 78.94 171 ARG A N 1
ATOM 1311 C CA . ARG A 1 171 ? 19.094 -3.288 -32.799 1.00 78.94 171 ARG A CA 1
ATOM 1312 C C . ARG A 1 171 ? 19.372 -2.024 -33.620 1.00 78.94 171 ARG A C 1
ATOM 1314 O O . ARG A 1 171 ? 20.009 -2.125 -34.655 1.00 78.94 171 ARG A O 1
ATOM 1321 N N . LYS A 1 172 ? 19.033 -0.836 -33.103 1.00 76.06 172 LYS A N 1
ATOM 1322 C CA . LYS A 1 172 ? 19.314 0.433 -33.800 1.00 76.06 172 LYS A CA 1
ATOM 1323 C C . LYS A 1 172 ? 20.811 0.669 -34.037 1.00 76.06 172 LYS A C 1
ATOM 1325 O O . LYS A 1 172 ? 21.183 1.161 -35.094 1.00 76.06 172 LYS A O 1
ATOM 1330 N N . LYS A 1 173 ? 21.670 0.320 -33.068 1.00 76.12 173 LYS A N 1
ATOM 1331 C CA . LYS A 1 173 ? 23.130 0.417 -33.234 1.00 76.12 173 LYS A CA 1
ATOM 1332 C C . LYS A 1 173 ? 23.615 -0.470 -34.384 1.00 76.12 173 LYS A C 1
ATOM 1334 O O . LYS A 1 173 ? 24.433 -0.020 -35.177 1.00 76.12 173 LYS A O 1
ATOM 1339 N N . ILE A 1 174 ? 23.100 -1.696 -34.480 1.00 72.56 174 ILE A N 1
ATOM 1340 C CA . ILE A 1 174 ? 23.420 -2.623 -35.573 1.00 72.56 174 ILE A CA 1
ATOM 1341 C C . ILE A 1 174 ? 22.959 -2.041 -36.916 1.00 72.56 174 ILE A C 1
ATOM 1343 O O . ILE A 1 174 ? 23.779 -1.922 -37.820 1.00 72.56 174 ILE A O 1
ATOM 1347 N N . ASP A 1 175 ? 21.706 -1.592 -37.017 1.00 72.00 175 ASP A N 1
ATOM 1348 C CA . ASP A 1 175 ? 21.156 -1.014 -38.253 1.00 72.00 175 ASP A CA 1
ATOM 1349 C C . ASP A 1 175 ? 21.987 0.201 -38.727 1.00 72.00 175 ASP A C 1
ATOM 1351 O O . ASP A 1 175 ? 22.364 0.285 -39.894 1.00 72.00 175 ASP A O 1
ATOM 1355 N N . SER A 1 176 ? 22.396 1.084 -37.804 1.00 70.75 176 SER A N 1
ATOM 1356 C CA . SER A 1 176 ? 23.235 2.253 -38.126 1.00 70.75 176 SER A CA 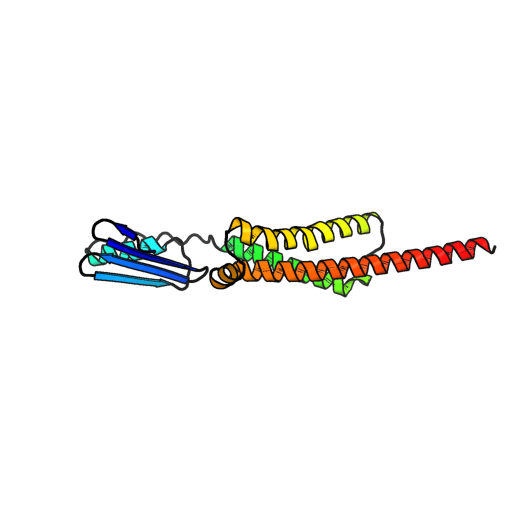1
ATOM 1357 C C . SER A 1 176 ? 24.661 1.913 -38.587 1.00 70.75 176 SER A C 1
ATOM 1359 O O . SER A 1 176 ? 25.286 2.702 -39.293 1.00 70.75 176 SER A O 1
ATOM 1361 N N . LEU A 1 177 ? 25.205 0.757 -38.185 1.00 69.31 177 LEU A N 1
ATOM 1362 C CA . LEU A 1 177 ? 26.519 0.296 -38.647 1.00 69.31 177 LEU A CA 1
ATOM 1363 C C . LEU A 1 177 ? 26.440 -0.247 -40.080 1.00 69.31 177 LEU A C 1
ATOM 1365 O O . LEU A 1 177 ? 27.372 -0.035 -40.852 1.00 69.31 177 LEU A O 1
ATOM 1369 N N . PHE A 1 178 ? 25.329 -0.894 -40.447 1.00 67.25 178 PHE A N 1
ATOM 1370 C CA . PHE A 1 178 ? 25.096 -1.372 -41.812 1.00 67.25 178 PHE A CA 1
ATOM 1371 C C . PHE A 1 178 ? 24.841 -0.225 -42.801 1.00 67.25 178 PHE A C 1
ATOM 1373 O O . PHE A 1 178 ? 25.419 -0.242 -43.886 1.00 67.25 178 PHE A O 1
ATOM 1380 N N . GLU A 1 179 ? 24.067 0.801 -42.427 1.00 66.31 179 GLU A N 1
ATOM 1381 C CA . GLU A 1 179 ? 23.866 1.993 -43.277 1.00 66.31 179 GLU A CA 1
ATOM 1382 C C . GLU A 1 179 ? 25.180 2.754 -43.533 1.00 66.31 179 GLU A C 1
ATOM 1384 O O . GLU A 1 179 ? 25.489 3.107 -44.671 1.00 66.31 179 GLU A O 1
ATOM 1389 N N . ASN A 1 180 ? 26.012 2.941 -42.502 1.00 62.72 180 ASN A N 1
ATOM 1390 C CA . ASN A 1 180 ? 27.309 3.613 -42.650 1.00 62.72 180 ASN A CA 1
ATOM 1391 C C . ASN A 1 180 ? 28.351 2.776 -43.417 1.00 62.72 180 ASN A C 1
ATOM 1393 O O . ASN A 1 180 ? 29.266 3.340 -44.015 1.00 62.72 180 ASN A O 1
ATOM 1397 N N . GLY A 1 181 ? 28.235 1.443 -43.403 1.00 58.59 181 GLY A N 1
ATOM 1398 C CA . GLY A 1 181 ? 29.108 0.543 -44.162 1.00 58.59 181 GLY A CA 1
ATOM 1399 C C . GLY A 1 181 ? 28.863 0.600 -45.672 1.00 58.59 181 GLY A C 1
ATOM 1400 O O . GLY A 1 181 ? 29.819 0.564 -46.440 1.00 58.59 181 GLY A O 1
ATOM 1401 N N . TYR A 1 182 ? 27.607 0.767 -46.099 1.00 53.97 182 TYR A N 1
ATOM 1402 C CA . TYR A 1 182 ? 27.246 0.897 -47.517 1.00 53.97 182 TYR A CA 1
ATOM 1403 C C . TYR A 1 182 ? 27.765 2.195 -48.152 1.00 53.97 182 TYR A C 1
ATOM 1405 O O . TYR A 1 182 ? 28.178 2.188 -49.307 1.00 53.97 182 TYR A O 1
ATOM 1413 N N . HIS A 1 183 ? 27.823 3.291 -47.392 1.00 53.28 183 HIS A N 1
ATOM 1414 C CA . HIS A 1 183 ? 28.333 4.575 -47.887 1.00 53.28 183 HIS A CA 1
ATOM 1415 C C . HIS A 1 183 ? 29.861 4.656 -48.022 1.00 53.28 183 HIS A C 1
ATOM 1417 O O . HIS A 1 183 ? 30.360 5.631 -48.571 1.00 53.28 183 HIS A O 1
ATOM 1423 N N . ARG A 1 184 ? 30.619 3.664 -47.537 1.00 53.53 184 ARG A N 1
ATOM 1424 C CA . ARG A 1 184 ? 32.091 3.633 -47.657 1.00 53.53 184 ARG A CA 1
ATOM 1425 C C . ARG A 1 184 ? 32.616 2.851 -48.864 1.00 53.53 184 ARG A C 1
ATOM 1427 O O . ARG A 1 184 ? 33.827 2.808 -49.044 1.00 53.53 184 ARG A O 1
ATOM 1434 N N . ILE A 1 185 ? 31.741 2.201 -49.634 1.00 54.78 185 ILE A N 1
ATOM 1435 C CA . ILE A 1 185 ? 32.117 1.313 -50.753 1.00 54.78 185 ILE A CA 1
ATOM 1436 C C . ILE A 1 185 ? 31.733 1.930 -52.121 1.00 54.78 185 ILE A C 1
ATOM 1438 O O . ILE A 1 185 ? 31.917 1.300 -53.158 1.00 54.78 185 ILE A O 1
ATOM 1442 N N . GLN A 1 186 ? 31.233 3.169 -52.143 1.00 44.66 186 GLN A N 1
ATOM 1443 C CA . GLN A 1 186 ? 31.051 3.980 -53.357 1.00 44.66 186 GLN A CA 1
ATOM 1444 C C . GLN A 1 186 ? 32.101 5.085 -53.406 1.00 44.66 186 GLN A C 1
ATOM 1446 O O . GLN A 1 186 ? 32.556 5.386 -54.529 1.00 44.66 186 GLN A O 1
#

Solvent-accessible surface area (backbone atoms only — not comparable to full-atom values): 10485 Å² total; per-residue (Å²): 120,91,60,49,75,54,97,71,33,42,32,41,73,49,77,35,69,49,37,29,37,43,36,44,32,46,85,95,48,73,49,76,48,78,39,88,49,65,56,98,58,54,70,55,54,58,50,26,52,54,24,49,76,71,77,39,81,55,73,81,80,74,79,77,75,73,77,65,55,63,61,54,53,52,52,50,52,53,51,51,49,51,54,51,51,50,51,49,62,76,40,35,86,80,73,62,64,100,43,72,71,56,50,54,55,46,51,52,48,36,49,45,66,14,39,48,50,26,50,46,50,71,56,44,51,34,64,77,69,74,39,58,67,69,60,41,43,70,46,30,41,69,68,41,44,49,53,51,54,48,22,53,51,33,36,55,52,26,52,52,48,52,53,53,49,54,52,51,52,53,51,52,54,53,55,55,52,54,58,59,53,60,71,72,79,116

Nearest PDB structures (foldseek):
  7mdc-assembly1_A  TM=4.803E-01  e=2.401E-04  Escherichia coli
  6rd4-assembly1_7  TM=2.323E-01  e=1.424E-01  Polytomella sp. Pringsheim 198.80
  7drq-assembly2_B  TM=5.078E-01  e=2.749E+00  Catenovulum maritimum
  8v8i-assembly1_B  TM=2.469E-01  e=1.940E+00  Homo sapiens

Sequence (186 aa):
MGWLAEKNTISHNGGVEHFQANMHIEGDYGIVILINRNVSVYGILTTAIVNILNGKEPPALAAGSGEEWPLRVIGLLVLLFIVRSLYVALRWKKVFKVKGLSIAMHFISVGLLHIAVPLLILIAAPLVLQMSWAPLLSFMPGVTHLAFCASIALLVLGLSRIILLIRSLRRKKIDSLFENGYHRIQ

Secondary structure (DSSP, 8-state):
---EEETTEEEEEEE-SS-EEEEEEETTEEEEEEESS--TTHHHHHHHHHHHHTTPPPPP-PPPP-TTHHHHHHHHHHHHHHHHHHHHHHTHHHH----HHHHHHHHHHIIIIIIIHHHHHHHHHHHHHT--HHHHHHHSHHHHHHHHHHHHHHHHHHHHHHHHHHHHHHHHHHHHHHHHHHTT--